Protein AF-A0A959BIH4-F1 (afdb_monomer_lite)

Foldseek 3Di:
DVVQVCVQLVHNPCPQPDDAPDVGPNDQFRQWDWDWDQDPVGTDIDIHHAAPCPVVVVVSVVPGPDQWTADPNDIDGDDDPDDDDDDDDWDQDPDWDKDKDWQAQLDDPVLVVVLVVDDDPVVNQVSSQVSVQVVVVSVCVNNPHDDPDRKGKADKDFPDWDWDDDPPDTGTGTTIMITIRTDDDPPDHD

Secondary structure (DSSP, 8-state):
-HHHHHHHTTS--TTTSPPPPTTS-TT---SEEEEEEEETTEEEEEEEE-TTHHHHHHHHHHT---SEEEETTEEEE----------------SSPEEEEEEEE----HHHHHHHTT--SHHHHHHHHHHHHHHHHHHHHHHTT----S----EEEEEEEEEEEEETTEEEEEEEEEEEESS-PPTT---

Radius of gyration: 18.41 Å; chains: 1; bounding box: 40×42×47 Å

Sequence (190 aa):
FQSAVADYLGGAPEGLFAPPEAGAPLFAYPLVQFKMRRTREGYQPLMLCLGAKVGEALEAFRNIRHTQVVVSGKAYSLNITEAKAYEFNYEPGEQPYAYNLFKYQALNPRNYRAYRRLKEEEEKKAFLENILVNHLLTFARAVGWELDFQLEVHNLHIMKEKLVRCGAVHYNCFDLSFRCPLLLPEYIGL

Structure (mmCIF, N/CA/C/O backbone):
data_AF-A0A959BIH4-F1
#
_entry.id   AF-A0A959BIH4-F1
#
loop_
_atom_site.group_PDB
_atom_site.id
_atom_site.type_symbol
_atom_site.label_atom_id
_atom_site.label_alt_id
_atom_site.label_comp_id
_atom_site.label_asym_id
_atom_site.label_entity_id
_atom_site.label_seq_id
_atom_site.pdbx_PDB_ins_code
_atom_site.Cartn_x
_atom_site.Cartn_y
_atom_site.Cartn_z
_atom_site.occupancy
_atom_site.B_iso_or_equiv
_atom_site.auth_seq_id
_atom_site.auth_comp_id
_atom_site.auth_asym_id
_atom_site.auth_atom_id
_atom_site.pdbx_PDB_model_num
ATOM 1 N N . PHE A 1 1 ? 10.833 11.416 -11.391 1.00 63.44 1 PHE A N 1
ATOM 2 C CA . PHE A 1 1 ? 11.372 10.042 -11.421 1.00 63.44 1 PHE A CA 1
ATOM 3 C C . PHE A 1 1 ? 10.433 9.109 -12.169 1.00 63.44 1 PHE A C 1
ATOM 5 O O . PHE A 1 1 ? 10.853 8.637 -13.205 1.00 63.44 1 PHE A O 1
ATOM 12 N N . GLN A 1 2 ? 9.173 8.926 -11.746 1.00 66.88 2 GLN A N 1
ATOM 13 C CA . GLN A 1 2 ? 8.179 8.123 -12.487 1.00 66.88 2 GLN A CA 1
ATOM 14 C C . GLN A 1 2 ? 8.132 8.436 -13.991 1.00 66.88 2 GLN A C 1
ATOM 16 O O . GLN A 1 2 ? 8.323 7.531 -14.789 1.00 66.88 2 GLN A O 1
ATOM 21 N N . SER A 1 3 ? 7.974 9.709 -14.374 1.00 63.91 3 SER A N 1
ATOM 22 C CA . SER A 1 3 ? 7.983 10.118 -15.789 1.00 63.91 3 SER A CA 1
ATOM 23 C C . SER A 1 3 ? 9.274 9.709 -16.503 1.00 63.91 3 SER A C 1
ATOM 25 O O . SER A 1 3 ? 9.227 9.143 -17.579 1.00 63.91 3 SER A O 1
ATOM 27 N N . ALA A 1 4 ? 10.420 9.871 -15.841 1.00 67.00 4 ALA A N 1
ATOM 28 C CA . ALA A 1 4 ? 11.713 9.493 -16.401 1.00 67.00 4 ALA A CA 1
ATOM 29 C C . ALA A 1 4 ? 11.875 7.972 -16.574 1.00 67.00 4 ALA A C 1
ATOM 31 O O . ALA A 1 4 ? 12.561 7.547 -17.494 1.00 67.00 4 ALA A O 1
ATOM 32 N N . VAL A 1 5 ? 11.262 7.151 -15.709 1.00 70.06 5 VAL A N 1
ATOM 33 C CA . VAL A 1 5 ? 11.242 5.686 -15.879 1.00 70.06 5 VAL A CA 1
ATOM 34 C C . VAL A 1 5 ? 10.258 5.275 -16.975 1.00 70.06 5 VAL A C 1
ATOM 36 O O . VAL A 1 5 ? 10.550 4.357 -17.730 1.00 70.06 5 VAL A O 1
ATOM 39 N N . ALA A 1 6 ? 9.123 5.961 -17.109 1.00 66.56 6 ALA A N 1
ATOM 40 C CA . ALA A 1 6 ? 8.208 5.728 -18.225 1.00 66.56 6 ALA A CA 1
ATOM 41 C C . ALA A 1 6 ? 8.885 6.030 -19.576 1.00 66.56 6 ALA A C 1
ATOM 43 O O . ALA A 1 6 ? 8.788 5.227 -20.501 1.00 66.56 6 ALA A O 1
ATOM 44 N N . ASP A 1 7 ? 9.642 7.127 -19.654 1.00 65.81 7 ASP A N 1
ATOM 45 C CA . ASP A 1 7 ? 10.433 7.484 -20.836 1.00 65.81 7 ASP A CA 1
ATOM 46 C C . ASP A 1 7 ? 11.556 6.461 -21.093 1.00 65.81 7 ASP A C 1
ATOM 48 O O . ASP A 1 7 ? 11.767 6.029 -22.225 1.00 65.81 7 ASP A O 1
ATOM 52 N N . TYR A 1 8 ? 12.243 6.013 -20.033 1.00 65.62 8 TYR A N 1
ATOM 53 C CA . TYR A 1 8 ? 13.306 4.999 -20.098 1.00 65.62 8 TYR A CA 1
ATOM 54 C C . TYR A 1 8 ? 12.861 3.678 -20.724 1.00 65.62 8 TYR A C 1
ATOM 56 O O . TYR A 1 8 ? 13.624 3.043 -21.451 1.00 65.62 8 TYR A O 1
ATOM 64 N N . LEU A 1 9 ? 11.626 3.268 -20.437 1.00 65.00 9 LEU A N 1
ATOM 65 C CA . LEU A 1 9 ? 11.040 2.023 -20.922 1.00 65.00 9 LEU A CA 1
ATOM 66 C C . LEU A 1 9 ? 10.581 2.102 -22.393 1.00 65.00 9 LEU A C 1
ATOM 68 O O . LEU A 1 9 ? 9.974 1.155 -22.880 1.00 65.00 9 LEU A O 1
ATOM 72 N N . GLY A 1 10 ? 10.917 3.181 -23.117 1.00 52.34 10 GLY A N 1
ATOM 73 C CA . GLY A 1 10 ? 10.643 3.333 -24.552 1.00 52.34 10 GLY A CA 1
ATOM 74 C C . GLY A 1 10 ? 9.294 3.981 -24.868 1.00 52.34 10 GLY A C 1
ATOM 75 O O . GLY A 1 10 ? 8.773 3.799 -25.966 1.00 52.34 10 GLY A O 1
ATOM 76 N N . GLY A 1 11 ? 8.738 4.733 -23.913 1.00 52.28 11 GLY A N 1
ATOM 77 C CA . GLY A 1 11 ? 7.325 5.096 -23.901 1.00 52.28 11 GLY A CA 1
ATOM 78 C C . GLY A 1 11 ? 6.530 3.978 -23.238 1.00 52.28 11 GLY A C 1
ATOM 79 O O . GLY A 1 11 ? 6.787 2.798 -23.464 1.00 52.28 11 GLY A O 1
ATOM 80 N N . ALA A 1 12 ? 5.603 4.340 -22.352 1.00 45.88 12 ALA A N 1
ATOM 81 C CA . ALA A 1 12 ? 4.755 3.364 -21.681 1.00 45.88 12 ALA A CA 1
ATOM 82 C C . ALA A 1 12 ? 4.136 2.422 -22.736 1.00 45.88 12 ALA A C 1
ATOM 84 O O . ALA A 1 12 ? 3.496 2.943 -23.653 1.00 45.88 12 ALA A O 1
ATOM 85 N N . PRO A 1 13 ? 4.244 1.079 -22.626 1.00 47.59 13 PRO A N 1
ATOM 86 C CA . PRO A 1 13 ? 3.237 0.240 -23.267 1.00 47.59 13 PRO A CA 1
ATOM 87 C C . PRO A 1 13 ? 1.891 0.812 -22.814 1.00 47.59 13 PRO A C 1
ATOM 89 O O . PRO A 1 13 ? 1.758 1.101 -21.622 1.00 47.59 13 PRO A O 1
ATOM 92 N N . GLU A 1 14 ? 0.966 1.078 -23.741 1.00 44.47 14 GLU A N 1
ATOM 93 C CA . GLU A 1 14 ? -0.156 2.035 -23.607 1.00 44.47 14 GLU A CA 1
ATOM 94 C C . GLU A 1 14 ? -1.071 1.874 -22.365 1.00 44.47 14 GLU A C 1
ATOM 96 O O . GLU A 1 14 ? -1.947 2.699 -22.143 1.00 44.47 14 GLU A O 1
ATOM 101 N N . GLY A 1 15 ? -0.847 0.894 -21.484 1.00 49.66 15 GLY A N 1
ATOM 102 C CA . GLY A 1 15 ? -1.538 0.723 -20.205 1.00 49.66 15 GLY A CA 1
ATOM 103 C C . GLY A 1 15 ? -0.666 0.614 -18.942 1.00 49.66 15 GLY A C 1
ATOM 104 O O . GLY A 1 15 ? -1.236 0.429 -17.869 1.00 49.66 15 GLY A O 1
ATOM 105 N N . LEU A 1 16 ? 0.674 0.678 -19.000 1.00 53.03 16 LEU A N 1
ATOM 106 C CA . LEU A 1 16 ? 1.523 0.452 -17.808 1.00 53.03 16 LEU A CA 1
ATOM 107 C C . LEU A 1 16 ? 1.538 1.660 -16.855 1.00 53.03 16 LEU A C 1
ATOM 109 O O . LEU A 1 16 ? 1.587 1.503 -15.635 1.00 53.03 16 LEU A O 1
ATOM 113 N N . PHE A 1 17 ? 1.474 2.867 -17.422 1.00 54.72 17 PHE A N 1
ATOM 114 C CA . PHE A 1 17 ? 1.497 4.137 -16.686 1.00 54.72 17 PHE A CA 1
ATOM 115 C C . PHE A 1 17 ? 0.351 5.081 -17.063 1.00 54.72 17 PHE A C 1
ATOM 117 O O . PHE A 1 17 ? 0.322 6.215 -16.577 1.00 54.72 17 PHE A O 1
ATOM 124 N N . ALA A 1 18 ? -0.559 4.647 -17.941 1.00 47.75 18 ALA A N 1
ATOM 125 C CA . ALA A 1 18 ? -1.683 5.468 -18.358 1.00 47.75 18 ALA A CA 1
ATOM 126 C C . ALA A 1 18 ? -2.586 5.767 -17.147 1.00 47.75 18 ALA A C 1
ATOM 128 O O . ALA A 1 18 ? -2.857 4.865 -16.345 1.00 47.75 18 ALA A O 1
ATOM 129 N N . PRO A 1 19 ? -3.050 7.019 -16.973 1.00 47.09 19 PRO A N 1
ATOM 130 C CA . PRO A 1 19 ? -4.163 7.272 -16.071 1.00 47.09 19 PRO A CA 1
ATOM 131 C C . PRO A 1 19 ? -5.364 6.413 -16.506 1.00 47.09 19 PRO A C 1
ATOM 133 O O . PRO A 1 19 ? -5.461 6.078 -17.689 1.00 47.09 19 PRO A O 1
ATOM 136 N N . PRO A 1 20 ? -6.274 6.050 -15.582 1.00 46.78 20 PRO A N 1
ATOM 137 C CA . PRO A 1 20 ? -7.482 5.315 -15.942 1.00 46.78 20 PRO A CA 1
ATOM 138 C C . PRO A 1 20 ? -8.180 5.996 -17.129 1.00 46.78 20 PRO A C 1
ATOM 140 O O . PRO A 1 20 ? -8.273 7.228 -17.149 1.00 46.78 20 PRO A O 1
ATOM 143 N N . GLU A 1 21 ? -8.646 5.217 -18.111 1.00 46.69 21 GLU A N 1
ATOM 144 C CA . GLU A 1 21 ? -9.401 5.747 -19.253 1.00 46.69 21 GLU A CA 1
ATOM 145 C C . GLU A 1 21 ? -10.579 6.616 -18.785 1.00 46.69 21 GLU A C 1
ATOM 147 O O . GLU A 1 21 ? -11.092 6.460 -17.673 1.00 46.69 21 GLU A O 1
ATOM 152 N N . ALA A 1 22 ? -11.039 7.542 -19.629 1.00 34.94 22 ALA A N 1
ATOM 153 C CA . ALA A 1 22 ? -12.190 8.377 -19.305 1.00 34.94 22 ALA A CA 1
ATOM 154 C C . ALA A 1 22 ? -13.440 7.497 -19.090 1.00 34.94 22 ALA A C 1
ATOM 156 O O . ALA A 1 22 ? -14.024 6.992 -20.042 1.00 34.94 22 ALA A O 1
ATOM 157 N N . GLY A 1 23 ? -13.834 7.311 -17.825 1.00 42.03 23 GLY A N 1
ATOM 158 C CA . GLY A 1 23 ? -14.934 6.428 -17.413 1.00 42.03 23 GLY A CA 1
ATOM 159 C C . GLY A 1 23 ? -14.498 5.193 -16.617 1.00 42.03 23 GLY A C 1
ATOM 160 O O . GLY A 1 23 ? -15.343 4.542 -16.004 1.00 42.03 23 GLY A O 1
ATOM 161 N N . ALA A 1 24 ? -13.197 4.899 -16.547 1.00 47.69 24 ALA A N 1
ATOM 162 C CA . ALA A 1 24 ? -12.669 3.910 -15.618 1.00 47.69 24 ALA A CA 1
ATOM 163 C C . ALA A 1 24 ? -12.907 4.376 -14.168 1.00 47.69 24 ALA A C 1
ATOM 165 O O . ALA A 1 24 ? -12.845 5.580 -13.883 1.00 47.69 24 ALA A O 1
ATOM 166 N N . PRO A 1 25 ? -13.193 3.454 -13.228 1.00 46.59 25 PRO A N 1
ATOM 167 C CA . PRO A 1 25 ? -13.443 3.839 -11.852 1.00 46.59 25 PRO A CA 1
ATOM 168 C C . PRO A 1 25 ? -12.244 4.627 -11.317 1.00 46.59 25 PRO A C 1
ATOM 170 O O . PRO A 1 25 ? -11.119 4.130 -11.305 1.00 46.59 25 PRO A O 1
ATOM 173 N N . LEU A 1 26 ? -12.504 5.844 -10.828 1.00 48.62 26 LEU A N 1
ATOM 174 C CA . LEU A 1 26 ? -11.537 6.798 -10.251 1.00 48.62 26 LEU A CA 1
ATOM 175 C C . LEU A 1 26 ? -10.707 6.250 -9.064 1.00 48.62 26 LEU A C 1
ATOM 177 O O . LEU A 1 26 ? -9.919 6.982 -8.473 1.00 48.62 26 LEU A O 1
ATOM 181 N N . PHE A 1 27 ? -10.881 4.976 -8.709 1.00 55.34 27 PHE A N 1
ATOM 182 C CA . PHE A 1 27 ? -10.363 4.321 -7.512 1.00 55.34 27 PHE A CA 1
ATOM 183 C C . PHE A 1 27 ? -9.675 2.979 -7.813 1.00 55.34 27 PHE A C 1
ATOM 185 O O . PHE A 1 27 ? -9.639 2.102 -6.953 1.00 55.34 27 PHE A O 1
ATOM 192 N N . ALA A 1 28 ? -9.151 2.785 -9.026 1.00 69.69 28 ALA A N 1
ATOM 193 C CA . ALA A 1 28 ? -8.335 1.610 -9.317 1.00 69.69 28 ALA A CA 1
ATOM 194 C C . ALA A 1 28 ? -7.018 1.661 -8.521 1.00 69.69 28 ALA A C 1
ATOM 196 O O . ALA A 1 28 ? -6.316 2.676 -8.509 1.00 69.69 28 ALA A O 1
ATOM 197 N N . TYR A 1 29 ? -6.682 0.560 -7.852 1.00 85.19 29 TYR A N 1
ATOM 198 C CA . TYR A 1 29 ? -5.413 0.425 -7.146 1.00 85.19 29 TYR A CA 1
ATOM 199 C C . TYR A 1 29 ? -4.243 0.405 -8.148 1.00 85.19 29 TYR A C 1
ATOM 201 O O . TYR A 1 29 ? -4.307 -0.331 -9.137 1.00 85.19 29 TYR A O 1
ATOM 209 N N . PRO A 1 30 ? -3.159 1.168 -7.918 1.00 85.62 30 PRO A N 1
ATOM 210 C CA . PRO A 1 30 ? -2.043 1.224 -8.851 1.00 85.62 30 PRO A CA 1
ATOM 211 C C . PRO A 1 30 ? -1.236 -0.079 -8.813 1.00 85.62 30 PRO A C 1
ATOM 213 O O . PRO A 1 30 ? -0.492 -0.341 -7.865 1.00 85.62 30 PRO A O 1
ATOM 216 N N . LEU A 1 31 ? -1.345 -0.875 -9.879 1.00 89.44 31 LEU A N 1
ATOM 217 C CA . LEU A 1 31 ? -0.576 -2.113 -10.061 1.00 89.44 31 LEU A CA 1
ATOM 218 C C . LEU A 1 31 ? 0.899 -1.871 -10.400 1.00 89.44 31 LEU A C 1
ATOM 220 O O . LEU A 1 31 ? 1.704 -2.794 -10.323 1.00 89.44 31 LEU A O 1
ATOM 224 N N . VAL A 1 32 ? 1.261 -0.633 -10.737 1.00 87.38 32 VAL A N 1
ATOM 225 C CA . VAL A 1 32 ? 2.648 -0.207 -10.913 1.00 87.38 32 VAL A CA 1
ATOM 226 C C . VAL A 1 32 ? 2.946 0.929 -9.950 1.00 87.38 32 VAL A C 1
ATOM 228 O O . VAL A 1 32 ? 2.252 1.947 -9.937 1.00 87.38 32 VAL A O 1
ATOM 231 N N . GLN A 1 33 ? 3.970 0.758 -9.118 1.00 86.69 33 GLN A N 1
ATOM 232 C CA . GLN A 1 33 ? 4.288 1.695 -8.046 1.00 86.69 33 GLN A CA 1
ATOM 233 C C . GLN A 1 33 ? 5.771 2.018 -7.998 1.00 86.69 33 GLN A C 1
ATOM 235 O O . GLN A 1 33 ? 6.623 1.149 -8.161 1.00 86.69 33 GLN A O 1
ATOM 240 N N . PHE A 1 34 ? 6.072 3.273 -7.674 1.00 86.44 34 PHE A N 1
ATOM 241 C CA . PHE A 1 34 ? 7.434 3.753 -7.489 1.00 86.44 34 PHE A CA 1
ATOM 242 C C . PHE A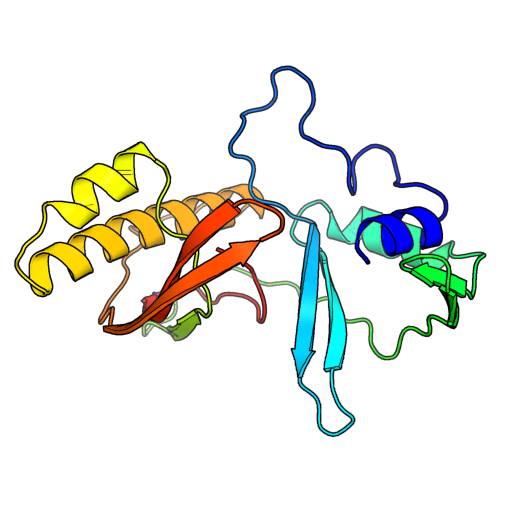 1 34 ? 7.682 4.092 -6.028 1.00 86.44 34 PHE A C 1
ATOM 244 O O . PHE A 1 34 ? 6.918 4.833 -5.406 1.00 86.44 34 PHE A O 1
ATOM 251 N N . LYS A 1 35 ? 8.774 3.564 -5.480 1.00 86.62 35 LYS A N 1
ATOM 252 C CA . LYS A 1 35 ? 9.191 3.771 -4.093 1.00 86.62 35 LYS A CA 1
ATOM 253 C C . LYS A 1 35 ? 10.669 4.143 -4.045 1.00 86.62 35 LYS A C 1
ATOM 255 O O . LYS A 1 35 ? 11.424 3.906 -4.983 1.00 86.62 35 LYS A O 1
ATOM 260 N N . MET A 1 36 ? 11.083 4.710 -2.917 1.00 86.12 36 MET A N 1
ATOM 261 C CA . MET A 1 36 ? 12.495 4.873 -2.579 1.00 86.12 36 MET A CA 1
ATOM 262 C C . MET A 1 36 ? 12.814 3.926 -1.427 1.00 86.12 36 MET A C 1
ATOM 264 O O . MET A 1 36 ? 12.308 4.108 -0.319 1.00 86.12 36 MET A O 1
ATOM 268 N N . ARG A 1 37 ? 13.646 2.920 -1.691 1.00 86.62 37 ARG A N 1
ATOM 269 C CA . ARG A 1 37 ? 14.120 1.955 -0.698 1.00 86.62 37 ARG A CA 1
ATOM 270 C C . ARG A 1 37 ? 15.407 2.478 -0.072 1.00 86.62 37 ARG A C 1
ATOM 272 O O . ARG A 1 37 ? 16.330 2.879 -0.779 1.00 86.62 37 ARG A O 1
ATOM 279 N N . ARG A 1 38 ? 15.487 2.470 1.258 1.00 86.62 38 ARG A N 1
ATOM 280 C CA . ARG A 1 38 ? 16.743 2.746 1.963 1.00 86.62 38 ARG A CA 1
ATOM 281 C C . ARG A 1 38 ? 17.602 1.483 1.961 1.00 86.62 38 ARG A C 1
ATOM 283 O O . ARG A 1 38 ? 17.119 0.405 2.278 1.00 86.62 38 ARG A O 1
ATOM 290 N N . THR A 1 39 ? 18.872 1.638 1.631 1.00 85.94 39 THR A N 1
ATOM 291 C CA . THR A 1 39 ? 19.893 0.587 1.583 1.00 85.94 39 THR A CA 1
ATOM 292 C C . THR A 1 39 ? 21.136 1.044 2.346 1.00 85.94 39 THR A C 1
ATOM 294 O O . THR A 1 39 ? 21.199 2.190 2.804 1.00 85.94 39 THR A O 1
ATOM 297 N N . ARG A 1 40 ? 22.136 0.165 2.491 1.00 87.81 40 ARG A N 1
ATOM 298 C CA . ARG A 1 40 ? 23.424 0.523 3.115 1.00 87.81 40 ARG A CA 1
ATOM 299 C C . ARG A 1 40 ? 24.166 1.620 2.342 1.00 87.81 40 ARG A C 1
ATOM 301 O O . ARG A 1 40 ? 24.859 2.421 2.951 1.00 87.81 40 ARG A O 1
ATOM 308 N N . GLU A 1 41 ? 23.961 1.684 1.030 1.00 85.88 41 GLU A N 1
ATOM 309 C CA . GLU A 1 41 ? 24.627 2.611 0.104 1.00 85.88 41 GLU A CA 1
ATOM 310 C C . GLU A 1 41 ? 23.853 3.929 -0.089 1.00 85.88 41 GLU A C 1
ATOM 312 O O . GLU A 1 41 ? 24.274 4.800 -0.843 1.00 85.88 41 GLU A O 1
ATOM 317 N N . GLY A 1 42 ? 22.711 4.094 0.588 1.00 87.88 42 GLY A N 1
ATOM 318 C CA . GLY A 1 42 ? 21.841 5.261 0.454 1.00 87.88 42 GLY A CA 1
ATOM 319 C C . GLY A 1 42 ? 20.441 4.884 -0.017 1.00 87.88 42 GLY A C 1
ATOM 320 O O . GLY A 1 42 ? 19.896 3.856 0.382 1.00 87.88 42 GLY A O 1
ATOM 321 N N . TYR A 1 43 ? 19.819 5.729 -0.836 1.00 85.69 43 TYR A N 1
ATOM 322 C CA . TYR A 1 43 ? 18.467 5.494 -1.342 1.00 85.69 43 TYR A CA 1
ATOM 323 C C . TYR A 1 43 ? 18.506 4.966 -2.772 1.00 85.69 43 TYR A C 1
ATOM 325 O O . TYR A 1 43 ? 19.087 5.598 -3.649 1.00 85.69 43 TYR A O 1
ATOM 333 N N . GLN A 1 44 ? 17.832 3.844 -3.004 1.00 87.38 44 GLN A N 1
ATOM 334 C CA . GLN A 1 44 ? 17.671 3.243 -4.322 1.00 87.38 44 GLN A CA 1
ATOM 335 C C . GLN A 1 44 ? 16.208 3.353 -4.766 1.00 87.38 44 GLN A C 1
ATOM 337 O O . GLN A 1 44 ? 15.305 3.072 -3.968 1.00 87.38 44 GLN A O 1
ATOM 342 N N . PRO A 1 45 ? 15.940 3.767 -6.012 1.00 86.69 45 PRO A N 1
ATOM 343 C CA . PRO A 1 45 ? 14.601 3.683 -6.565 1.00 86.69 45 PRO A CA 1
ATOM 344 C C . PRO A 1 45 ? 14.159 2.226 -6.720 1.00 86.69 45 PRO A C 1
ATOM 346 O O . PRO A 1 45 ? 14.956 1.361 -7.069 1.00 86.69 45 PRO A O 1
ATOM 349 N N . LEU A 1 46 ? 12.878 1.973 -6.476 1.00 88.31 46 LEU A N 1
ATOM 350 C CA . LEU A 1 46 ? 12.244 0.667 -6.607 1.00 88.31 46 LEU A CA 1
ATOM 351 C C . LEU A 1 46 ? 10.967 0.819 -7.432 1.00 88.31 46 LEU A C 1
ATOM 353 O O . LEU A 1 46 ? 10.160 1.713 -7.164 1.00 88.31 46 LEU A O 1
ATOM 357 N N . MET A 1 47 ? 10.789 -0.063 -8.410 1.00 87.81 47 MET A N 1
ATOM 358 C CA . MET A 1 47 ? 9.554 -0.211 -9.173 1.00 87.81 47 MET A CA 1
ATOM 359 C C . MET A 1 47 ? 8.911 -1.542 -8.787 1.00 87.81 47 MET A C 1
ATOM 361 O O . MET A 1 47 ? 9.535 -2.589 -8.931 1.00 87.81 47 MET A O 1
ATOM 365 N N . LEU A 1 48 ? 7.683 -1.491 -8.278 1.00 89.94 48 LEU A N 1
ATOM 366 C CA . LEU A 1 48 ? 6.857 -2.669 -8.032 1.00 89.94 48 LEU A CA 1
ATOM 367 C C . LEU A 1 48 ? 5.844 -2.811 -9.158 1.00 89.94 48 LEU A C 1
ATOM 369 O O . LEU A 1 48 ? 5.180 -1.834 -9.502 1.00 89.94 48 LEU A O 1
ATOM 373 N N . CYS A 1 49 ? 5.710 -4.027 -9.678 1.00 90.69 49 CYS A N 1
ATOM 374 C CA . CYS A 1 49 ? 4.669 -4.411 -10.625 1.00 90.69 49 CYS A CA 1
ATOM 375 C C . CYS A 1 49 ? 3.876 -5.565 -10.017 1.00 90.69 49 CYS A C 1
ATOM 377 O O . CYS A 1 49 ? 4.469 -6.496 -9.477 1.00 90.69 49 CYS A O 1
ATOM 379 N N . LEU A 1 50 ? 2.552 -5.477 -10.072 1.00 90.50 50 LEU A N 1
ATOM 380 C CA . LEU A 1 50 ? 1.635 -6.372 -9.374 1.00 90.50 50 LEU A CA 1
ATOM 381 C C . LEU A 1 50 ? 0.590 -6.931 -10.343 1.00 90.50 50 LEU A C 1
ATOM 383 O O . LEU A 1 50 ? 0.211 -6.268 -11.313 1.00 90.50 50 LEU A O 1
ATOM 387 N N . GLY A 1 51 ? 0.111 -8.142 -10.055 1.00 89.12 51 GLY A N 1
ATOM 388 C CA . GLY A 1 51 ? -0.971 -8.796 -10.794 1.00 89.12 51 GLY A CA 1
ATOM 389 C C . GLY A 1 51 ? -0.749 -8.800 -12.309 1.00 89.12 51 GLY A C 1
ATOM 390 O O . GLY A 1 51 ? 0.343 -9.093 -12.799 1.00 89.12 51 GLY A O 1
ATOM 391 N N . ALA A 1 52 ? -1.783 -8.400 -13.053 1.00 86.50 52 ALA A N 1
ATOM 392 C CA . ALA A 1 52 ? -1.792 -8.402 -14.517 1.00 86.50 52 ALA A CA 1
ATOM 393 C C . ALA A 1 52 ? -0.661 -7.577 -15.171 1.00 86.50 52 ALA A C 1
ATOM 395 O O . ALA A 1 52 ? -0.321 -7.819 -16.326 1.00 86.50 52 ALA A O 1
ATOM 396 N N . LYS A 1 53 ? -0.038 -6.630 -14.451 1.00 86.44 53 LYS A N 1
ATOM 397 C CA . LYS A 1 53 ? 1.035 -5.777 -14.993 1.00 86.44 53 LYS A CA 1
ATOM 398 C C . LYS A 1 53 ? 2.431 -6.393 -14.938 1.00 86.44 53 LYS A C 1
ATOM 400 O O . LYS A 1 53 ? 3.351 -5.832 -15.528 1.00 86.44 53 LYS A O 1
ATOM 405 N N . VAL A 1 54 ? 2.614 -7.539 -14.278 1.00 87.81 54 VAL A N 1
ATOM 406 C CA . VAL A 1 54 ? 3.934 -8.187 -14.167 1.00 87.81 54 VAL A CA 1
ATOM 407 C C . VAL A 1 54 ? 4.464 -8.619 -15.538 1.00 87.81 54 VAL A C 1
ATOM 409 O O . VAL A 1 54 ? 5.611 -8.320 -15.860 1.00 87.81 54 VAL A O 1
ATOM 412 N N . GLY A 1 55 ? 3.635 -9.261 -16.369 1.00 84.75 55 GLY A N 1
ATOM 413 C CA . GLY A 1 55 ? 4.042 -9.721 -17.704 1.00 84.75 55 GLY A CA 1
ATOM 414 C C . GLY A 1 55 ? 4.440 -8.571 -18.635 1.00 84.75 55 GLY A C 1
ATOM 415 O O . GLY A 1 55 ? 5.521 -8.596 -19.220 1.00 84.75 55 GLY A O 1
ATOM 416 N N . GLU A 1 56 ? 3.608 -7.524 -18.700 1.00 83.75 56 GLU A N 1
ATOM 417 C CA . GLU A 1 56 ? 3.894 -6.302 -19.470 1.00 83.75 56 GLU A CA 1
ATOM 418 C C . GLU A 1 56 ? 5.211 -5.645 -19.028 1.00 83.75 56 GLU A C 1
ATOM 420 O O . GLU A 1 56 ? 6.016 -5.231 -19.863 1.00 83.75 56 GLU A O 1
ATOM 425 N N . ALA A 1 57 ? 5.457 -5.573 -17.715 1.00 82.69 57 ALA A N 1
ATOM 426 C CA . ALA A 1 57 ? 6.686 -5.002 -17.182 1.00 82.69 57 ALA A CA 1
ATOM 427 C C . ALA A 1 57 ? 7.918 -5.824 -17.581 1.00 82.69 57 ALA A C 1
ATOM 429 O O . ALA A 1 57 ? 8.907 -5.249 -18.031 1.00 82.69 57 ALA A O 1
ATOM 430 N N . LEU A 1 58 ? 7.868 -7.155 -17.456 1.00 82.38 58 LEU A N 1
ATOM 431 C CA . LEU A 1 58 ? 8.983 -8.030 -17.835 1.00 82.38 58 LEU A CA 1
ATOM 432 C C . LEU A 1 58 ? 9.358 -7.862 -19.312 1.00 82.38 58 LEU A C 1
ATOM 434 O O . LEU A 1 58 ? 10.539 -7.709 -19.625 1.00 82.38 58 LEU A O 1
ATOM 438 N N . GLU A 1 59 ? 8.374 -7.818 -20.210 1.00 81.12 59 GLU A N 1
ATOM 439 C CA . GLU A 1 59 ? 8.623 -7.583 -21.636 1.00 81.12 59 GLU A CA 1
ATOM 440 C C . GLU A 1 59 ? 9.186 -6.181 -21.909 1.00 81.12 59 GLU A C 1
ATOM 442 O O . GLU A 1 59 ? 10.116 -6.039 -22.707 1.00 81.12 59 GLU A O 1
ATOM 447 N N . ALA A 1 60 ? 8.712 -5.148 -21.204 1.00 78.88 60 ALA A N 1
ATOM 448 C CA . ALA A 1 60 ? 9.287 -3.807 -21.303 1.00 78.88 60 ALA A CA 1
ATOM 449 C C . ALA A 1 60 ? 10.767 -3.795 -20.878 1.00 78.88 60 ALA A C 1
ATOM 451 O O . ALA A 1 60 ? 11.612 -3.251 -21.588 1.00 78.88 60 ALA A O 1
ATOM 452 N N . PHE A 1 61 ? 11.107 -4.463 -19.769 1.00 78.06 61 PHE A N 1
ATOM 453 C CA . PHE A 1 61 ? 12.484 -4.553 -19.277 1.00 78.06 61 PHE A CA 1
ATOM 454 C C . PHE A 1 61 ? 13.418 -5.323 -20.227 1.00 78.06 61 PHE A C 1
ATOM 456 O O . PHE A 1 61 ? 14.588 -4.964 -20.350 1.00 78.06 61 PHE A O 1
ATOM 463 N N . ARG A 1 62 ? 12.923 -6.340 -20.945 1.00 76.56 62 ARG A N 1
ATOM 464 C CA . ARG A 1 62 ? 13.714 -7.075 -21.956 1.00 76.56 62 ARG A CA 1
ATOM 465 C C . ARG A 1 62 ? 14.070 -6.225 -23.175 1.00 76.56 62 ARG A C 1
ATOM 467 O O . ARG A 1 62 ? 15.081 -6.488 -23.821 1.00 76.56 62 ARG A O 1
ATOM 474 N N . ASN A 1 63 ? 13.251 -5.223 -23.484 1.00 73.38 63 ASN A N 1
ATOM 475 C CA . ASN A 1 63 ? 13.367 -4.408 -24.691 1.00 73.38 63 ASN A CA 1
ATOM 476 C C . ASN A 1 63 ? 13.993 -3.026 -24.448 1.00 73.38 63 ASN A C 1
ATOM 478 O O . ASN A 1 63 ? 14.012 -2.201 -25.365 1.00 73.38 63 ASN A O 1
ATOM 482 N N . ILE A 1 64 ? 14.528 -2.763 -23.249 1.00 72.50 64 ILE A N 1
ATOM 483 C CA . ILE A 1 64 ? 15.182 -1.491 -22.925 1.00 72.50 64 ILE A CA 1
ATOM 484 C C . ILE A 1 64 ? 16.331 -1.225 -23.899 1.00 72.50 64 ILE A C 1
ATOM 486 O O . ILE A 1 64 ? 17.290 -1.991 -23.995 1.00 72.50 64 ILE A O 1
ATOM 490 N N . ARG A 1 65 ? 16.256 -0.083 -24.587 1.00 65.50 65 ARG A N 1
ATOM 491 C CA . ARG A 1 65 ? 17.308 0.397 -25.500 1.00 65.50 65 ARG A CA 1
ATOM 492 C C . ARG A 1 65 ? 18.072 1.605 -24.971 1.00 65.50 65 ARG A C 1
ATOM 494 O O . ARG A 1 65 ? 19.037 2.042 -25.593 1.00 65.50 65 ARG A O 1
ATOM 501 N N . HIS A 1 66 ? 17.652 2.142 -23.829 1.00 68.50 66 HIS A N 1
ATOM 502 C CA . HIS A 1 66 ? 18.244 3.317 -23.208 1.00 68.50 66 HIS A CA 1
ATOM 503 C C . HIS A 1 66 ? 19.033 2.916 -21.962 1.00 68.50 66 HIS A C 1
ATOM 505 O O . HIS A 1 66 ? 18.628 2.046 -21.205 1.00 68.50 66 HIS A O 1
ATOM 511 N N . THR A 1 67 ? 20.168 3.567 -21.725 1.00 70.12 67 THR A N 1
ATOM 512 C CA . THR A 1 67 ? 20.965 3.396 -20.495 1.00 70.12 67 THR A CA 1
ATOM 513 C C . THR A 1 67 ? 20.847 4.599 -19.567 1.00 70.12 67 THR A C 1
ATOM 515 O O . THR A 1 67 ? 21.370 4.578 -18.456 1.00 70.12 67 THR A O 1
ATOM 518 N N . GLN A 1 68 ? 20.156 5.655 -20.006 1.00 78.75 68 GLN A N 1
ATOM 519 C CA . GLN A 1 68 ? 20.061 6.915 -19.286 1.00 78.75 68 GLN A CA 1
ATOM 520 C C . GLN A 1 68 ? 18.618 7.364 -19.101 1.00 78.75 68 GLN A C 1
ATOM 522 O O . GLN A 1 68 ? 17.774 7.174 -19.973 1.00 78.75 68 GLN A O 1
ATOM 527 N N . VAL A 1 69 ? 18.375 8.018 -17.970 1.00 77.94 69 VAL A N 1
ATOM 528 C CA . VAL A 1 69 ? 17.117 8.683 -17.635 1.00 77.94 69 VAL A CA 1
ATOM 529 C C . VAL A 1 69 ? 17.370 10.143 -17.317 1.00 77.94 69 VAL A C 1
ATOM 531 O O . VAL A 1 69 ? 18.347 10.476 -16.645 1.00 77.94 69 VAL A O 1
ATOM 534 N N . VAL A 1 70 ? 16.481 11.028 -17.766 1.00 79.88 70 VAL A N 1
ATOM 535 C CA . VAL A 1 70 ? 16.565 12.454 -17.442 1.00 79.88 70 VAL A CA 1
ATOM 536 C C . VAL A 1 70 ? 15.622 12.759 -16.288 1.00 79.88 70 VAL A C 1
ATOM 538 O O . VAL A 1 70 ? 14.404 12.675 -16.415 1.00 79.88 70 VAL A O 1
ATOM 541 N N . VAL A 1 71 ? 16.175 13.144 -15.141 1.00 78.25 71 VAL A N 1
ATOM 542 C CA . VAL A 1 71 ? 15.394 13.559 -13.972 1.00 78.25 71 VAL A CA 1
ATOM 543 C C . VAL A 1 71 ? 15.700 15.020 -13.686 1.00 78.25 71 VAL A C 1
ATOM 545 O O . VAL A 1 71 ? 16.839 15.376 -13.394 1.00 78.25 71 VAL A O 1
ATOM 548 N N . SER A 1 72 ? 14.679 15.878 -13.783 1.00 79.62 72 SER A N 1
ATOM 549 C CA . SER A 1 72 ? 14.803 17.325 -13.538 1.00 79.62 72 SER A CA 1
ATOM 550 C C . SER A 1 72 ? 15.932 17.977 -14.355 1.00 79.62 72 SER A C 1
ATOM 552 O O . SER A 1 72 ? 16.706 18.775 -13.832 1.00 79.62 72 SER A O 1
ATOM 554 N N . GLY A 1 73 ? 16.049 17.597 -15.632 1.00 80.88 73 GLY A N 1
ATOM 555 C CA . GLY A 1 73 ? 17.048 18.128 -16.566 1.00 80.88 73 GLY A CA 1
ATOM 556 C C . GLY A 1 73 ? 18.455 17.536 -16.433 1.00 80.88 73 GLY A C 1
ATOM 557 O O . GLY A 1 73 ? 19.340 17.919 -17.188 1.00 80.88 73 GLY A O 1
ATOM 558 N N . LYS A 1 74 ? 18.684 16.599 -15.505 1.00 83.00 74 LYS A N 1
ATOM 559 C CA . LYS A 1 74 ? 19.972 15.912 -15.343 1.00 83.00 74 LYS A CA 1
ATOM 560 C C . LYS A 1 74 ? 19.884 14.481 -15.856 1.00 83.00 74 LYS A C 1
ATOM 562 O O . LYS A 1 74 ? 18.941 13.771 -15.513 1.00 83.00 74 LYS A O 1
ATOM 567 N N . ALA A 1 75 ? 20.867 14.067 -16.652 1.00 84.25 75 ALA A N 1
ATOM 568 C CA . ALA A 1 75 ? 20.991 12.693 -17.122 1.00 84.25 75 ALA A CA 1
ATOM 569 C C . ALA A 1 75 ? 21.632 11.810 -16.040 1.00 84.25 75 ALA A C 1
ATOM 571 O O . ALA A 1 75 ? 22.658 12.164 -15.460 1.00 84.25 75 ALA A O 1
ATOM 572 N N . TYR A 1 76 ? 21.026 10.656 -15.788 1.00 82.69 76 TYR A N 1
ATOM 573 C CA . TYR A 1 76 ? 21.506 9.635 -14.864 1.00 82.69 76 TYR A CA 1
ATOM 574 C C . TYR A 1 76 ? 21.608 8.309 -15.602 1.00 82.69 76 TYR A C 1
ATOM 576 O O . TYR A 1 76 ? 20.689 7.954 -16.333 1.00 82.69 76 TYR A O 1
ATOM 584 N N . SER A 1 77 ? 22.691 7.561 -15.387 1.00 81.94 77 SER A N 1
ATOM 585 C CA . SER A 1 77 ? 22.756 6.170 -15.840 1.00 81.94 77 SER A CA 1
ATOM 586 C C . SER A 1 77 ? 21.850 5.312 -14.957 1.00 81.94 77 SER A C 1
ATOM 588 O O . SER A 1 77 ? 21.951 5.379 -13.729 1.00 81.94 77 SER A O 1
ATOM 590 N N . LEU A 1 78 ? 20.951 4.545 -15.569 1.00 78.38 78 LEU A N 1
ATOM 591 C CA . LEU A 1 78 ? 20.067 3.626 -14.864 1.00 78.38 78 LEU A CA 1
ATOM 592 C C . LEU A 1 78 ? 20.531 2.197 -15.137 1.00 78.38 78 LEU A C 1
ATOM 594 O O . LEU A 1 78 ? 20.446 1.715 -16.263 1.00 78.38 78 LEU A O 1
ATOM 598 N N . ASN A 1 79 ? 21.000 1.530 -14.086 1.00 79.00 79 ASN A N 1
ATOM 599 C CA . ASN A 1 79 ? 21.352 0.117 -14.115 1.00 79.00 79 ASN A CA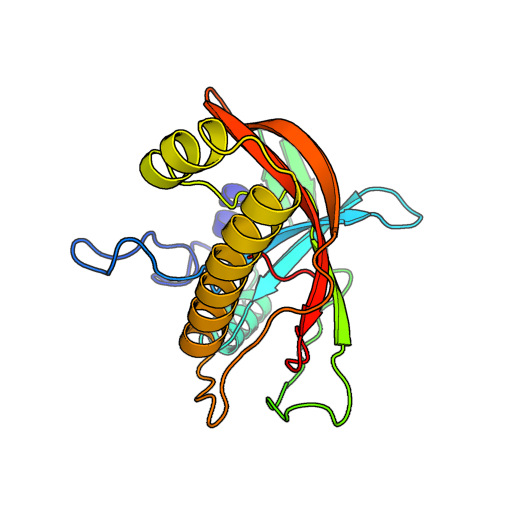 1
ATOM 600 C C . ASN A 1 79 ? 20.410 -0.641 -13.184 1.00 79.00 79 ASN A C 1
ATOM 602 O O . ASN A 1 79 ? 20.208 -0.239 -12.036 1.00 79.00 79 ASN A O 1
ATOM 606 N N . ILE A 1 80 ? 19.847 -1.742 -13.675 1.00 79.75 80 ILE A N 1
ATOM 607 C CA . ILE A 1 80 ? 19.006 -2.627 -12.871 1.00 79.75 80 ILE A CA 1
ATOM 608 C C . ILE A 1 80 ? 19.935 -3.451 -11.985 1.00 79.75 80 ILE A C 1
ATOM 610 O O . ILE A 1 80 ? 20.666 -4.311 -12.466 1.00 79.75 80 ILE A O 1
ATOM 614 N N . THR A 1 81 ? 19.931 -3.160 -10.688 1.00 81.50 81 THR A N 1
ATOM 615 C CA . THR A 1 81 ? 20.740 -3.894 -9.707 1.00 81.50 81 THR A CA 1
ATOM 616 C C . THR A 1 81 ? 20.105 -5.226 -9.320 1.00 81.50 81 THR A C 1
ATOM 618 O O . THR A 1 81 ? 20.811 -6.173 -8.988 1.00 81.50 81 THR A O 1
ATOM 621 N N . GLU A 1 82 ? 18.776 -5.302 -9.352 1.00 82.25 82 GLU A N 1
ATOM 622 C CA . GLU A 1 82 ? 17.999 -6.455 -8.914 1.00 82.25 82 GLU A CA 1
ATOM 623 C C . GLU A 1 82 ? 16.642 -6.464 -9.630 1.00 82.25 82 GLU A C 1
ATOM 625 O O . GLU A 1 82 ? 15.951 -5.446 -9.673 1.00 82.25 82 GLU A O 1
ATOM 630 N N . ALA A 1 83 ? 16.250 -7.621 -10.167 1.00 83.25 83 ALA A N 1
ATOM 631 C CA . ALA A 1 83 ? 14.915 -7.876 -10.696 1.00 83.25 83 ALA A CA 1
ATOM 632 C C . ALA A 1 83 ? 14.449 -9.237 -10.179 1.00 83.25 83 ALA A C 1
ATOM 634 O O . ALA A 1 83 ? 15.111 -10.252 -10.398 1.00 83.25 83 ALA A O 1
ATOM 635 N N . LYS A 1 84 ? 13.333 -9.250 -9.449 1.00 84.12 84 LYS A N 1
ATOM 636 C CA . LYS A 1 84 ? 12.763 -10.459 -8.856 1.00 84.12 84 LYS A CA 1
ATOM 637 C C . LYS A 1 84 ? 11.267 -10.492 -9.116 1.00 84.12 84 LYS A C 1
ATOM 639 O O . LYS A 1 84 ? 10.596 -9.473 -8.975 1.00 84.12 84 LYS A O 1
ATOM 644 N N . ALA A 1 85 ? 10.775 -11.667 -9.479 1.00 83.88 85 ALA A N 1
ATOM 645 C CA . ALA A 1 85 ? 9.358 -11.961 -9.587 1.00 83.88 85 ALA A CA 1
ATOM 646 C C . ALA A 1 85 ? 9.019 -13.029 -8.550 1.00 83.88 85 ALA A C 1
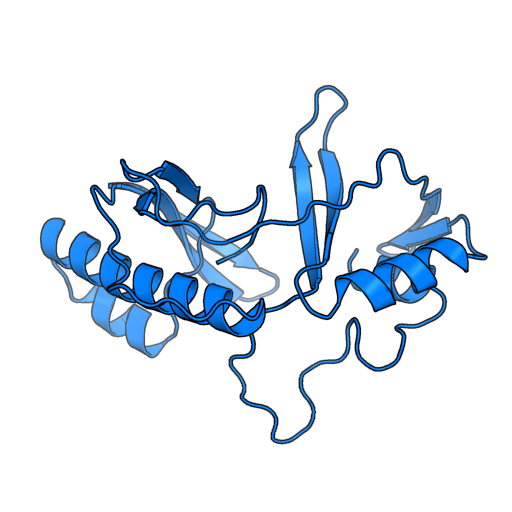ATOM 648 O O . ALA A 1 85 ? 9.774 -13.984 -8.366 1.00 83.88 85 ALA A O 1
ATOM 649 N N . TYR A 1 86 ? 7.901 -12.832 -7.866 1.00 83.56 86 TYR A N 1
ATOM 650 C CA . TYR A 1 86 ? 7.397 -13.735 -6.848 1.00 83.56 86 TYR A CA 1
ATOM 651 C C . TYR A 1 86 ? 5.933 -14.006 -7.147 1.00 83.56 86 TYR A C 1
ATOM 653 O O . TYR A 1 86 ? 5.185 -13.078 -7.459 1.00 83.56 86 TYR A O 1
ATOM 661 N N . GLU A 1 87 ? 5.538 -15.265 -7.030 1.00 81.88 87 GLU A N 1
ATOM 662 C CA . GLU A 1 87 ? 4.141 -15.663 -7.059 1.00 81.88 87 GLU A CA 1
ATOM 663 C C . GLU A 1 87 ? 3.656 -15.782 -5.615 1.00 81.88 87 GLU A C 1
ATOM 665 O O . GLU A 1 87 ? 4.290 -16.438 -4.787 1.00 81.88 87 GLU A O 1
ATOM 670 N N . PHE A 1 88 ? 2.571 -15.077 -5.302 1.00 77.62 88 PHE A N 1
ATOM 671 C CA . PHE A 1 88 ? 1.945 -15.098 -3.988 1.00 77.62 88 PHE A CA 1
ATOM 672 C C . PHE A 1 88 ? 0.544 -15.673 -4.138 1.00 77.62 88 PHE A C 1
ATOM 674 O O . PHE A 1 88 ? -0.313 -15.051 -4.769 1.00 77.62 88 PHE A O 1
ATOM 681 N N . ASN A 1 89 ? 0.309 -16.822 -3.514 1.00 71.19 89 ASN A N 1
ATOM 682 C CA . ASN A 1 89 ? -1.043 -17.293 -3.256 1.00 71.19 89 ASN A CA 1
ATOM 683 C C . ASN A 1 89 ? -1.538 -16.636 -1.969 1.00 71.19 89 ASN A C 1
ATOM 685 O O . ASN A 1 89 ? -0.779 -16.516 -1.002 1.00 71.19 89 ASN A O 1
ATOM 689 N N . TYR A 1 90 ? -2.794 -16.189 -1.958 1.00 73.12 90 TYR A N 1
ATOM 690 C CA . TYR A 1 90 ? -3.417 -15.793 -0.705 1.00 73.12 90 TYR A CA 1
ATOM 691 C C . TYR A 1 90 ? -3.856 -17.077 -0.001 1.00 73.12 90 TYR A C 1
ATOM 693 O O . TYR A 1 90 ? -4.772 -17.766 -0.429 1.00 73.12 90 TYR A O 1
ATOM 701 N N . GLU A 1 91 ? -3.160 -17.423 1.070 1.00 69.94 91 GLU A N 1
ATOM 702 C CA . GLU A 1 91 ? -3.651 -18.381 2.050 1.00 69.94 91 GLU A CA 1
ATOM 703 C C . GLU A 1 91 ? -3.745 -17.615 3.370 1.00 69.94 91 GLU A C 1
ATOM 705 O O . GLU A 1 91 ? -2.764 -16.965 3.759 1.00 69.94 91 GLU A O 1
ATOM 710 N N . PRO A 1 92 ? -4.915 -17.590 4.036 1.00 68.12 92 PRO A N 1
ATOM 711 C CA . PRO A 1 92 ? -5.006 -16.978 5.349 1.00 68.12 92 PRO A CA 1
ATOM 712 C C . PRO A 1 92 ? -4.060 -17.728 6.288 1.00 68.12 92 PRO A C 1
ATOM 714 O O . PRO A 1 92 ? -4.182 -18.937 6.478 1.00 68.12 92 PRO A O 1
ATOM 717 N N . GLY A 1 93 ? -3.090 -17.014 6.857 1.00 69.06 93 GLY A N 1
ATOM 718 C CA . GLY A 1 93 ? -2.173 -17.620 7.817 1.00 69.06 93 GLY A CA 1
ATOM 719 C C . GLY A 1 93 ? -2.929 -18.109 9.056 1.00 69.06 93 GLY A C 1
ATOM 720 O O . GLY A 1 93 ? -3.886 -17.466 9.488 1.00 69.06 93 GLY A O 1
ATOM 721 N N . GLU A 1 94 ? -2.459 -19.192 9.687 1.00 75.94 94 GLU A N 1
ATOM 722 C CA . GLU A 1 94 ? -3.001 -19.657 10.980 1.00 75.94 94 GLU A CA 1
ATOM 723 C C . GLU A 1 94 ? -2.968 -18.553 12.053 1.00 75.94 94 GLU A C 1
ATOM 725 O O . GLU A 1 94 ? -3.779 -18.538 12.978 1.00 75.94 94 GLU A O 1
ATOM 730 N N . GLN A 1 95 ? -2.028 -17.608 11.922 1.00 85.44 95 GLN A N 1
ATOM 731 C CA . GLN A 1 95 ? -1.946 -16.403 12.737 1.00 85.44 95 GLN A CA 1
ATOM 732 C C . GLN A 1 95 ? -1.808 -15.145 11.864 1.00 85.44 95 GLN A C 1
ATOM 734 O O . GLN A 1 95 ? -1.094 -15.175 10.860 1.00 85.44 95 GLN A O 1
ATOM 739 N N . PRO A 1 96 ? -2.390 -14.001 12.280 1.00 91.56 96 PRO A N 1
ATOM 740 C CA . PRO A 1 96 ? -2.230 -12.737 11.569 1.00 91.56 96 PRO A CA 1
ATOM 741 C C . PRO A 1 96 ? -0.767 -12.280 11.483 1.00 91.56 96 PRO A C 1
ATOM 743 O O . PRO A 1 96 ? -0.078 -12.175 12.508 1.00 91.56 96 PRO A O 1
ATOM 746 N N . TYR A 1 97 ? -0.320 -11.919 10.283 1.00 94.12 97 TYR A N 1
ATOM 747 C CA . TYR A 1 97 ? 0.991 -11.331 10.005 1.00 94.12 97 TYR A CA 1
ATOM 748 C C . TYR A 1 97 ? 1.053 -9.878 10.481 1.00 94.12 97 TYR A C 1
ATOM 750 O O . TYR A 1 97 ? 0.043 -9.179 10.460 1.00 94.12 97 TYR A O 1
ATOM 758 N N . ALA A 1 98 ? 2.229 -9.416 10.914 1.00 95.94 98 ALA A N 1
ATOM 759 C CA . ALA A 1 98 ? 2.435 -8.060 11.425 1.00 95.94 98 ALA A CA 1
ATOM 760 C C . ALA A 1 98 ? 3.087 -7.145 10.379 1.00 95.94 98 ALA A C 1
ATOM 762 O O . ALA A 1 98 ? 4.078 -7.520 9.755 1.00 95.94 98 ALA A O 1
ATOM 763 N N . TYR A 1 99 ? 2.576 -5.920 10.252 1.00 96.75 99 TYR A N 1
ATOM 764 C CA . TYR A 1 99 ? 3.019 -4.949 9.254 1.00 96.75 99 TYR A CA 1
ATOM 765 C C . TYR A 1 99 ? 3.208 -3.555 9.842 1.00 96.75 99 TYR A C 1
ATOM 767 O O . TYR A 1 99 ? 2.521 -3.157 10.782 1.00 96.75 99 TYR A O 1
ATOM 775 N N . ASN A 1 100 ? 4.115 -2.797 9.221 1.00 96.75 100 ASN A N 1
ATOM 776 C CA . ASN A 1 100 ? 4.268 -1.363 9.432 1.00 96.75 100 ASN A CA 1
ATOM 777 C C . ASN A 1 100 ? 3.974 -0.627 8.128 1.00 96.75 100 ASN A C 1
ATOM 779 O O . ASN A 1 100 ? 4.571 -0.925 7.092 1.00 96.75 100 ASN A O 1
ATOM 783 N N . LEU A 1 101 ? 3.101 0.371 8.196 1.00 95.06 101 LEU A N 1
ATOM 784 C CA . LEU A 1 101 ? 2.748 1.225 7.073 1.00 95.06 101 LEU A CA 1
ATOM 785 C C . LEU A 1 101 ? 3.209 2.648 7.369 1.00 95.06 101 LEU A C 1
ATOM 787 O O . LEU A 1 101 ? 2.862 3.215 8.399 1.00 95.06 101 LEU A O 1
ATOM 791 N N . PHE A 1 102 ? 4.006 3.232 6.477 1.00 93.38 102 PHE A N 1
ATOM 792 C CA . PHE A 1 102 ? 4.615 4.545 6.693 1.00 93.38 102 PHE A CA 1
ATOM 793 C C . PHE A 1 102 ? 4.052 5.583 5.731 1.00 93.38 102 PHE A C 1
ATOM 795 O O . PHE A 1 102 ? 3.914 5.323 4.537 1.00 93.38 102 PHE A O 1
ATOM 802 N N . LYS A 1 103 ? 3.821 6.800 6.237 1.00 90.69 103 LYS A N 1
ATOM 803 C CA . LYS A 1 103 ? 3.252 7.931 5.486 1.00 90.69 103 LYS A CA 1
ATOM 804 C C . LYS A 1 103 ? 1.927 7.568 4.794 1.00 90.69 103 LYS A C 1
ATOM 806 O O . LYS A 1 103 ? 1.638 8.075 3.714 1.00 90.69 103 LYS A O 1
ATOM 811 N N . TYR A 1 104 ? 1.133 6.711 5.424 1.00 93.94 104 TYR A N 1
ATOM 812 C CA . TYR A 1 104 ? -0.139 6.223 4.917 1.00 93.94 104 TYR A CA 1
ATOM 813 C C . TYR A 1 104 ? -1.159 7.349 4.782 1.00 93.94 104 TYR A C 1
ATOM 815 O O . TYR A 1 104 ? -1.462 8.039 5.757 1.00 93.94 104 TYR A O 1
ATOM 823 N N . GLN A 1 105 ? -1.707 7.528 3.585 1.00 91.62 105 GLN A N 1
ATOM 824 C CA . GLN A 1 105 ? -2.693 8.560 3.290 1.00 91.62 105 GLN A CA 1
ATOM 825 C C . GLN A 1 105 ? -4.114 7.980 3.348 1.00 91.62 105 GLN A C 1
ATOM 827 O O . GLN A 1 105 ? -4.778 7.804 2.333 1.00 91.62 105 GLN A O 1
ATOM 832 N N . ALA A 1 106 ? -4.594 7.711 4.560 1.00 90.88 106 ALA A N 1
ATOM 833 C CA . ALA A 1 106 ? -5.898 7.079 4.784 1.00 90.88 106 ALA A CA 1
ATOM 834 C C . ALA A 1 106 ? -7.104 7.959 4.387 1.00 90.88 106 ALA A C 1
ATOM 836 O O . ALA A 1 106 ? -8.200 7.477 4.105 1.00 90.88 106 ALA A O 1
ATOM 837 N N . LEU A 1 107 ? -6.951 9.285 4.451 1.00 90.81 107 LEU A N 1
ATOM 838 C CA . LEU A 1 107 ? -8.091 10.199 4.512 1.00 90.81 107 LEU A CA 1
ATOM 839 C C . LEU A 1 107 ? -8.312 10.925 3.183 1.00 90.81 107 LEU A C 1
ATOM 841 O O . LEU A 1 107 ? -7.541 11.801 2.795 1.00 90.81 107 LEU A O 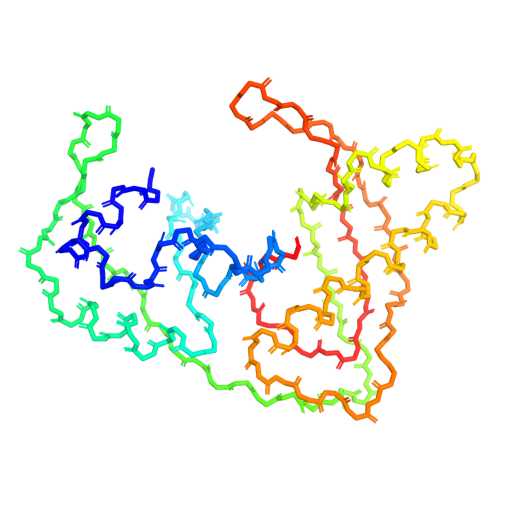1
ATOM 845 N N . ASN A 1 108 ? -9.439 10.633 2.536 1.00 87.50 108 ASN A N 1
ATOM 846 C CA . ASN A 1 108 ? -10.024 11.528 1.537 1.00 87.50 108 ASN A CA 1
ATOM 847 C C . ASN A 1 108 ? -10.670 12.763 2.223 1.00 87.50 108 ASN A C 1
ATOM 849 O O . ASN A 1 108 ? -10.838 12.769 3.446 1.00 87.50 108 ASN A O 1
ATOM 853 N N . PRO A 1 109 ? -11.094 13.809 1.486 1.00 86.44 109 PRO A N 1
ATOM 854 C CA . PRO A 1 109 ? -11.656 15.022 2.095 1.00 86.44 109 PRO A CA 1
ATOM 855 C C . PRO A 1 109 ? -12.891 14.795 2.989 1.00 86.44 109 PRO A C 1
ATOM 857 O O . PRO A 1 109 ? -13.104 15.524 3.961 1.00 86.44 109 PRO A O 1
ATOM 860 N N . ARG A 1 110 ? -13.726 13.791 2.685 1.00 91.75 110 ARG A N 1
ATOM 861 C CA . ARG A 1 110 ? -14.879 13.416 3.520 1.00 91.75 110 ARG A CA 1
ATOM 862 C C . ARG A 1 110 ? -14.410 12.754 4.816 1.00 91.75 110 ARG A C 1
ATOM 864 O O . ARG A 1 110 ? -14.801 13.205 5.891 1.00 91.75 110 ARG A O 1
ATOM 871 N N . ASN A 1 111 ? -13.543 11.752 4.711 1.00 92.75 111 ASN A N 1
ATOM 872 C CA . ASN A 1 111 ? -13.009 11.005 5.847 1.00 92.75 111 ASN A CA 1
ATOM 873 C C . ASN A 1 111 ? -12.154 11.894 6.748 1.00 92.75 111 ASN A C 1
ATOM 875 O O . ASN A 1 111 ? -12.230 11.770 7.962 1.00 92.75 111 ASN A O 1
ATOM 879 N N . TYR A 1 112 ? -11.419 12.851 6.181 1.00 92.94 112 TYR A N 1
ATOM 880 C CA . TYR A 1 112 ? -10.663 13.836 6.946 1.00 92.94 112 TYR A CA 1
ATOM 881 C C . TYR A 1 112 ? -11.570 14.647 7.875 1.00 92.94 112 TYR A C 1
ATOM 883 O O . TYR A 1 112 ? -11.295 14.767 9.067 1.00 92.94 112 TYR A O 1
ATOM 891 N N . ARG A 1 113 ? -12.696 15.154 7.357 1.00 94.06 113 ARG A N 1
ATOM 892 C CA . ARG A 1 113 ? -13.671 15.898 8.170 1.00 94.06 113 ARG A CA 1
ATOM 893 C C . ARG A 1 113 ? -14.300 15.036 9.261 1.00 94.06 113 ARG A C 1
ATOM 895 O O . ARG A 1 113 ? -14.524 15.550 10.351 1.00 94.06 113 ARG A O 1
ATOM 902 N N . ALA A 1 114 ? -14.581 13.764 8.977 1.00 95.44 114 ALA A N 1
ATOM 903 C CA . ALA A 1 114 ? -15.108 12.828 9.967 1.00 95.44 114 ALA A CA 1
ATOM 904 C C . ALA A 1 114 ? -14.069 12.529 11.060 1.00 95.44 114 ALA A C 1
ATOM 906 O O . ALA A 1 114 ? -14.338 12.764 12.233 1.00 95.44 114 ALA A O 1
ATOM 907 N N . TYR A 1 115 ? -12.855 12.137 10.668 1.00 95.88 115 TYR A N 1
ATOM 908 C CA . TYR A 1 115 ? -11.750 11.813 11.572 1.00 95.88 115 TYR A CA 1
ATOM 909 C C . TYR A 1 115 ? -11.415 12.964 12.529 1.00 95.88 115 TYR A C 1
ATOM 911 O O . TYR A 1 115 ? -11.230 12.755 13.722 1.00 95.88 115 TYR A O 1
ATOM 919 N N . ARG A 1 116 ? -11.403 14.210 12.035 1.00 94.00 116 ARG A N 1
ATOM 920 C CA . ARG A 1 116 ? -11.121 15.399 12.859 1.00 94.00 116 ARG A CA 1
ATOM 921 C C . ARG A 1 116 ? -12.182 15.698 13.924 1.00 94.00 116 ARG A C 1
ATOM 923 O O . ARG A 1 116 ? -11.903 16.506 14.805 1.00 94.00 116 ARG A O 1
ATOM 930 N N . ARG A 1 117 ? -13.379 15.110 13.832 1.00 96.62 117 ARG A N 1
ATOM 931 C CA . ARG A 1 117 ? -14.453 15.267 14.828 1.00 96.62 117 ARG A CA 1
ATOM 932 C C . ARG A 1 117 ? -14.388 14.218 15.938 1.00 96.62 117 ARG A C 1
ATOM 934 O O . ARG A 1 117 ? -14.990 14.447 16.982 1.00 96.62 117 ARG A O 1
ATOM 941 N N . LEU A 1 118 ? -13.676 13.113 15.713 1.00 96.69 118 LEU A N 1
ATOM 942 C CA . LEU A 1 118 ? -13.473 12.063 16.708 1.00 96.69 118 LEU A CA 1
ATOM 943 C C . LEU A 1 118 ? -12.553 12.579 17.814 1.00 96.69 118 LEU A C 1
ATOM 945 O O . LEU A 1 118 ? -11.533 13.225 17.531 1.00 96.69 118 LEU A O 1
ATOM 949 N N . LYS A 1 119 ? -12.923 12.312 19.065 1.00 93.56 119 LYS A N 1
ATOM 950 C CA . LYS A 1 119 ? -12.180 12.791 20.238 1.00 93.56 119 LYS A CA 1
ATOM 951 C C . LYS A 1 119 ? -11.383 11.669 20.874 1.00 93.56 119 LYS A C 1
ATOM 953 O O . LYS A 1 119 ? -10.196 11.868 21.129 1.00 93.56 119 LYS A O 1
ATOM 958 N N . GLU A 1 120 ? -12.016 10.515 21.039 1.00 95.38 120 GLU A N 1
ATOM 959 C CA . GLU A 1 120 ? -11.410 9.367 21.696 1.00 95.38 120 GLU A CA 1
ATOM 960 C C . GLU A 1 120 ? -10.410 8.666 20.771 1.00 95.38 120 GLU A C 1
ATOM 962 O O . GLU A 1 120 ? -10.580 8.600 19.547 1.00 95.38 120 GLU A O 1
ATOM 967 N N . GLU A 1 121 ? -9.328 8.158 21.356 1.00 92.62 121 GLU A N 1
ATOM 968 C CA . GLU A 1 121 ? -8.272 7.480 20.606 1.00 92.62 121 GLU A CA 1
ATOM 969 C C . GLU A 1 121 ? -8.782 6.161 20.010 1.00 92.62 121 GLU A C 1
ATOM 971 O O . GLU A 1 121 ? -8.501 5.852 18.852 1.00 92.62 121 GLU A O 1
ATOM 976 N N . GLU A 1 122 ? -9.597 5.427 20.764 1.00 94.44 122 GLU A N 1
ATOM 977 C CA . GLU A 1 122 ? -10.240 4.184 20.341 1.00 94.44 122 GLU A CA 1
ATOM 978 C C . GLU A 1 122 ? -11.160 4.408 19.132 1.00 94.44 122 GLU A C 1
ATOM 980 O O . GLU A 1 122 ? -11.108 3.641 18.172 1.00 94.44 122 GLU A O 1
ATOM 985 N N . GLU A 1 123 ? -11.934 5.500 19.112 1.00 96.12 123 GLU A N 1
ATOM 986 C CA . GLU A 1 123 ? -12.777 5.858 17.962 1.00 96.12 123 GLU A CA 1
ATOM 987 C C . GLU A 1 123 ? -11.935 6.140 16.712 1.00 96.12 123 GLU A C 1
ATOM 989 O O . GLU A 1 123 ? -12.282 5.721 15.605 1.00 96.12 123 GLU A O 1
ATOM 994 N N . LYS A 1 124 ? -10.806 6.843 16.871 1.00 95.44 124 LYS A N 1
ATOM 995 C CA . LYS A 1 124 ? -9.877 7.131 15.769 1.00 95.44 124 LYS A CA 1
ATOM 996 C C . LYS A 1 124 ? -9.219 5.868 15.230 1.00 95.44 124 LYS A C 1
ATOM 998 O O . LYS A 1 124 ? -9.101 5.739 14.011 1.00 95.44 124 LYS A O 1
ATOM 1003 N N . LYS A 1 125 ? -8.813 4.949 16.111 1.00 96.12 125 LYS A N 1
ATOM 1004 C CA . LYS A 1 125 ? -8.261 3.643 15.727 1.00 96.12 125 LYS A CA 1
ATOM 1005 C C . LYS A 1 125 ? -9.290 2.845 14.937 1.00 96.12 125 LYS A C 1
ATOM 1007 O O . LYS A 1 125 ? -9.014 2.531 13.785 1.00 96.12 125 LYS A O 1
ATOM 1012 N N . ALA A 1 126 ? -10.496 2.657 15.475 1.00 96.19 126 ALA A N 1
ATOM 1013 C CA . ALA A 1 126 ? -11.575 1.938 14.796 1.00 96.19 126 ALA A CA 1
ATOM 1014 C C . ALA A 1 126 ? -11.931 2.565 13.434 1.00 96.19 126 ALA A C 1
ATOM 1016 O O . ALA A 1 126 ? -12.198 1.876 12.448 1.00 96.19 126 ALA A O 1
ATOM 1017 N N . PHE A 1 127 ? -11.896 3.898 13.338 1.00 97.00 127 PHE A N 1
ATOM 1018 C CA . PHE A 1 127 ? -12.108 4.596 12.073 1.00 97.00 127 PHE A CA 1
ATOM 1019 C C . PHE A 1 127 ? -11.011 4.287 11.041 1.00 97.00 127 PHE A C 1
ATOM 1021 O O . PHE A 1 127 ? -11.318 4.030 9.875 1.00 97.00 127 PHE A O 1
ATOM 1028 N N . LEU A 1 128 ? -9.739 4.299 11.449 1.00 97.12 128 LEU A N 1
ATOM 1029 C CA . LEU A 1 128 ? -8.613 3.972 10.571 1.00 97.12 128 LEU A CA 1
ATOM 1030 C C . LEU A 1 128 ? -8.554 2.481 10.218 1.00 97.12 128 LEU A C 1
ATOM 1032 O O . LEU A 1 128 ? -8.214 2.165 9.080 1.00 97.12 128 LEU A O 1
ATOM 1036 N N . GLU A 1 129 ? -8.925 1.587 11.136 1.00 97.12 129 GLU A N 1
ATOM 1037 C CA . GLU A 1 129 ? -9.046 0.143 10.892 1.00 97.12 129 GLU A CA 1
ATOM 1038 C C . GLU A 1 129 ? -10.035 -0.130 9.758 1.00 97.12 129 GLU A C 1
ATOM 1040 O O . GLU A 1 129 ? -9.678 -0.773 8.772 1.00 97.12 129 GLU A O 1
ATOM 1045 N N . ASN A 1 130 ? -11.234 0.458 9.822 1.00 96.12 130 ASN A N 1
ATOM 1046 C CA . ASN A 1 130 ? -12.245 0.328 8.769 1.00 96.12 130 ASN A CA 1
ATOM 1047 C C . ASN A 1 130 ? -11.751 0.833 7.405 1.00 96.12 130 ASN A C 1
ATOM 1049 O O . ASN A 1 130 ? -12.049 0.243 6.364 1.00 96.12 130 ASN A O 1
ATOM 1053 N N . ILE A 1 131 ? -10.996 1.933 7.379 1.00 95.94 131 ILE A N 1
ATOM 1054 C CA . ILE A 1 131 ? -10.404 2.432 6.131 1.00 95.94 131 ILE A CA 1
ATOM 1055 C C . ILE A 1 131 ? -9.349 1.451 5.615 1.00 95.94 131 ILE A C 1
ATOM 1057 O O . ILE A 1 131 ? -9.355 1.120 4.430 1.00 95.94 131 ILE A O 1
ATOM 1061 N N . LEU A 1 132 ? -8.466 0.967 6.489 1.00 96.75 132 LEU A N 1
ATOM 1062 C CA . LEU A 1 132 ? -7.394 0.053 6.113 1.00 96.75 132 LEU A CA 1
ATOM 1063 C C . LEU A 1 132 ? -7.934 -1.282 5.586 1.00 96.75 132 LEU A C 1
ATOM 1065 O O . LEU A 1 132 ? -7.450 -1.747 4.558 1.00 96.75 132 LEU A O 1
ATOM 1069 N N . VAL A 1 133 ? -8.981 -1.846 6.200 1.00 96.75 133 VAL A N 1
ATOM 1070 C CA . VAL A 1 133 ? -9.682 -3.033 5.675 1.00 96.75 133 VAL A CA 1
ATOM 1071 C C . VAL A 1 133 ? -10.165 -2.781 4.245 1.00 96.75 133 VAL A C 1
ATOM 1073 O O . VAL A 1 133 ? -9.893 -3.579 3.352 1.00 96.75 133 VAL A O 1
ATOM 1076 N N . ASN A 1 134 ? -10.809 -1.640 3.983 1.00 93.94 134 ASN A N 1
ATOM 1077 C CA . ASN A 1 134 ? -11.276 -1.302 2.635 1.00 93.94 134 ASN A CA 1
ATOM 1078 C C . ASN A 1 134 ? -10.129 -1.159 1.621 1.00 93.94 134 ASN A C 1
ATOM 1080 O O . ASN A 1 134 ? -10.266 -1.587 0.472 1.00 93.94 134 ASN A O 1
ATOM 1084 N N . HIS A 1 135 ? -8.997 -0.579 2.023 1.00 94.25 135 HIS A N 1
ATOM 1085 C CA . HIS A 1 135 ? -7.827 -0.437 1.154 1.00 94.25 135 HIS A CA 1
ATOM 1086 C C . HIS A 1 135 ? -7.176 -1.795 0.858 1.00 94.25 135 HIS A C 1
ATOM 1088 O O . HIS A 1 135 ? -6.840 -2.068 -0.292 1.00 94.25 135 HIS A O 1
ATOM 1094 N N . LEU A 1 136 ? -7.080 -2.681 1.854 1.00 94.88 136 LEU A N 1
ATOM 1095 C CA . LEU A 1 136 ? -6.596 -4.051 1.675 1.00 94.88 136 LEU A CA 1
ATOM 1096 C C . LEU A 1 136 ? -7.517 -4.875 0.763 1.00 94.88 136 LEU A C 1
ATOM 1098 O O . LEU A 1 136 ? -7.029 -5.575 -0.119 1.00 94.88 136 LEU A O 1
ATOM 1102 N N . LEU A 1 137 ? -8.840 -4.750 0.908 1.00 93.94 137 LEU A N 1
ATOM 1103 C CA . LEU A 1 137 ? -9.804 -5.382 -0.002 1.00 93.94 137 LEU A CA 1
ATOM 1104 C C . LEU A 1 137 ? -9.673 -4.847 -1.432 1.00 93.94 137 LEU A C 1
ATOM 1106 O O . LEU A 1 137 ? -9.785 -5.603 -2.395 1.00 93.94 137 LEU A O 1
ATOM 1110 N N . THR A 1 138 ? -9.432 -3.543 -1.578 1.00 91.88 138 THR A N 1
ATOM 1111 C CA . THR A 1 138 ? -9.211 -2.916 -2.888 1.00 91.88 138 THR A CA 1
ATOM 1112 C C . THR A 1 138 ? -7.926 -3.437 -3.533 1.00 91.88 138 THR A C 1
ATOM 1114 O O . THR A 1 138 ? -7.933 -3.760 -4.719 1.00 91.88 138 THR A O 1
ATOM 1117 N N . PHE A 1 139 ? -6.852 -3.586 -2.752 1.00 93.00 139 PHE A N 1
ATOM 1118 C CA . PHE A 1 139 ? -5.617 -4.239 -3.187 1.00 93.00 139 PHE A CA 1
ATOM 1119 C C . PHE A 1 139 ? -5.868 -5.686 -3.630 1.00 93.00 139 PHE A C 1
ATOM 1121 O O . PHE A 1 139 ? -5.533 -6.022 -4.763 1.00 93.00 139 PHE A O 1
ATOM 1128 N N . ALA A 1 140 ? -6.501 -6.506 -2.782 1.00 92.50 140 ALA A N 1
ATOM 1129 C CA . ALA A 1 140 ? -6.763 -7.920 -3.050 1.00 92.50 140 ALA A CA 1
ATOM 1130 C C . ALA A 1 140 ? -7.499 -8.110 -4.386 1.00 92.50 140 ALA A C 1
ATOM 1132 O O . ALA A 1 140 ? -7.021 -8.827 -5.261 1.00 92.50 140 ALA A O 1
ATOM 1133 N N . ARG A 1 141 ? -8.591 -7.365 -4.610 1.00 91.06 141 ARG A N 1
ATOM 1134 C CA . ARG A 1 141 ? -9.332 -7.414 -5.882 1.00 91.06 141 ARG A CA 1
ATOM 1135 C C . ARG A 1 141 ? -8.476 -6.996 -7.075 1.00 91.06 141 ARG A C 1
ATOM 1137 O O . ARG A 1 141 ? -8.565 -7.609 -8.132 1.00 91.06 141 ARG A O 1
ATOM 1144 N N . ALA A 1 142 ? -7.653 -5.959 -6.924 1.00 89.31 142 ALA A N 1
ATOM 1145 C CA . ALA A 1 142 ? -6.828 -5.454 -8.018 1.00 89.31 142 ALA A CA 1
ATOM 1146 C C . ALA A 1 142 ? -5.745 -6.448 -8.457 1.00 89.31 142 ALA A C 1
ATOM 1148 O O . ALA A 1 142 ? -5.408 -6.494 -9.639 1.00 89.31 142 ALA A O 1
ATOM 1149 N N . VAL A 1 143 ? -5.216 -7.250 -7.529 1.00 90.00 143 VAL A N 1
ATOM 1150 C CA . VAL A 1 143 ? -4.248 -8.312 -7.844 1.00 90.00 143 VAL A CA 1
ATOM 1151 C C . VAL A 1 143 ? -4.906 -9.648 -8.206 1.00 90.00 143 VAL A C 1
ATOM 1153 O O . VAL A 1 143 ? -4.191 -10.607 -8.480 1.00 90.00 143 VAL A O 1
ATOM 1156 N N . GLY A 1 144 ? -6.241 -9.704 -8.263 1.00 89.62 144 GLY A N 1
ATOM 1157 C CA . GLY A 1 144 ? -6.998 -10.896 -8.655 1.00 89.62 144 GLY A CA 1
ATOM 1158 C C . GLY A 1 144 ? -7.239 -11.900 -7.526 1.00 89.62 144 GLY A C 1
ATOM 1159 O O . GLY A 1 144 ? -7.482 -13.069 -7.802 1.00 89.62 144 GLY A O 1
ATOM 1160 N N . TRP A 1 145 ? -7.152 -11.481 -6.263 1.00 91.12 145 TRP A N 1
ATOM 1161 C CA . TRP A 1 145 ? -7.476 -12.331 -5.118 1.00 91.12 145 TRP A CA 1
ATOM 1162 C C . TRP A 1 145 ? -8.972 -12.286 -4.798 1.00 91.12 145 TRP A C 1
ATOM 1164 O O . TRP A 1 145 ? -9.555 -11.213 -4.615 1.00 91.12 145 TRP A O 1
ATOM 1174 N N . GLU A 1 146 ? -9.571 -13.466 -4.664 1.00 88.75 146 GLU A N 1
ATOM 1175 C CA . GLU A 1 146 ? -10.976 -13.666 -4.302 1.00 88.75 146 GLU A CA 1
ATOM 1176 C C . GLU A 1 146 ? -11.074 -14.161 -2.860 1.00 88.75 146 GLU A C 1
ATOM 1178 O O . GLU A 1 146 ? -11.170 -15.352 -2.607 1.00 88.75 146 GLU A O 1
ATOM 1183 N N . LEU A 1 147 ? -11.013 -13.245 -1.895 1.00 90.00 147 LEU A N 1
ATOM 1184 C CA . LEU A 1 147 ? -11.025 -13.635 -0.484 1.00 90.00 147 LEU A CA 1
ATOM 1185 C C . LEU A 1 147 ? -12.351 -14.319 -0.115 1.00 90.00 147 LEU A C 1
ATOM 1187 O O . LEU A 1 147 ? -13.420 -13.724 -0.262 1.00 90.00 147 LEU A O 1
ATOM 1191 N N . ASP A 1 148 ? -12.265 -15.533 0.419 1.00 89.06 148 ASP A N 1
ATOM 1192 C CA . ASP A 1 148 ? -13.383 -16.359 0.890 1.00 89.06 148 ASP A CA 1
ATOM 1193 C C . ASP A 1 148 ? -13.638 -16.224 2.404 1.00 89.06 148 ASP A C 1
ATOM 1195 O O . ASP A 1 148 ? -14.498 -16.897 2.974 1.00 89.06 148 ASP A O 1
ATOM 1199 N N . PHE A 1 149 ? -12.927 -15.304 3.057 1.00 88.88 149 PHE A N 1
ATOM 1200 C CA . PHE A 1 149 ? -13.041 -15.001 4.477 1.00 88.88 149 PHE A CA 1
ATOM 1201 C C . PHE A 1 149 ? -13.244 -13.501 4.723 1.00 88.88 149 PHE A C 1
ATOM 1203 O O . PHE A 1 149 ? -12.947 -12.643 3.885 1.00 88.88 149 PHE A O 1
ATOM 1210 N N . GLN A 1 150 ? -13.726 -13.164 5.920 1.00 90.12 150 GLN A N 1
ATOM 1211 C CA . GLN A 1 150 ? -13.841 -11.775 6.350 1.00 90.12 150 GLN A CA 1
ATOM 1212 C C . GLN A 1 150 ? -12.463 -11.224 6.732 1.00 90.12 150 GLN A C 1
ATOM 1214 O O . GLN A 1 150 ? -11.848 -11.663 7.701 1.00 90.12 150 GLN A O 1
ATOM 1219 N N . LEU A 1 151 ? -11.977 -10.245 5.967 1.00 92.75 151 LEU A N 1
ATOM 1220 C CA . LEU A 1 151 ? -10.709 -9.593 6.262 1.00 92.75 151 LEU A CA 1
ATOM 1221 C C . LEU A 1 151 ? -10.829 -8.671 7.477 1.00 92.75 151 LEU A C 1
ATOM 1223 O O . LEU A 1 151 ? -11.605 -7.715 7.464 1.00 92.75 151 LEU A O 1
ATOM 1227 N N . GLU A 1 152 ? -9.976 -8.902 8.471 1.00 93.06 152 GLU A N 1
ATOM 1228 C CA . GLU A 1 152 ? -9.900 -8.092 9.683 1.00 93.06 152 GLU A CA 1
ATOM 1229 C C . GLU A 1 152 ? -8.493 -7.523 9.896 1.00 93.06 152 GLU A C 1
ATOM 1231 O O . GLU A 1 152 ? -7.472 -8.143 9.576 1.00 93.06 152 GLU A O 1
ATOM 1236 N N . VAL A 1 153 ? -8.456 -6.303 10.430 1.00 95.94 153 VAL A N 1
ATOM 1237 C CA . VAL A 1 153 ? -7.241 -5.645 10.909 1.00 95.94 153 VAL A CA 1
ATOM 1238 C C . VAL A 1 153 ? -7.263 -5.708 12.428 1.00 95.94 153 VAL A C 1
ATOM 1240 O O . VAL A 1 153 ? -8.223 -5.270 13.052 1.00 95.94 153 VAL A O 1
ATOM 1243 N N . HIS A 1 154 ? -6.194 -6.229 13.019 1.00 93.75 154 HIS A N 1
ATOM 1244 C CA . HIS A 1 154 ? -6.060 -6.375 14.463 1.00 93.75 154 HIS A CA 1
ATOM 1245 C C . HIS A 1 154 ? -4.927 -5.507 15.003 1.00 93.75 154 HIS A C 1
ATOM 1247 O O . HIS A 1 154 ? -3.897 -5.326 14.344 1.00 93.75 154 HIS A O 1
ATOM 1253 N N . ASN A 1 155 ? -5.078 -5.066 16.254 1.00 94.38 155 ASN A N 1
ATOM 1254 C CA . ASN A 1 155 ? -4.058 -4.339 17.012 1.00 94.38 155 ASN A CA 1
ATOM 1255 C C . ASN A 1 155 ? -3.507 -3.123 16.252 1.00 94.38 155 ASN A C 1
ATOM 1257 O O . ASN A 1 155 ? -2.290 -2.917 16.230 1.00 94.38 155 ASN A O 1
ATOM 1261 N N . LEU A 1 156 ? -4.377 -2.338 15.604 1.00 97.62 156 LEU A N 1
ATOM 1262 C CA . LEU A 1 156 ? -3.926 -1.135 14.918 1.00 97.62 156 LEU A CA 1
ATOM 1263 C C . LEU A 1 156 ? -3.410 -0.125 15.941 1.00 97.62 156 LEU A C 1
ATOM 1265 O O . LEU A 1 156 ? -4.123 0.336 16.835 1.00 97.62 156 LEU A O 1
ATOM 1269 N N . HIS A 1 157 ? -2.153 0.259 15.774 1.00 97.50 157 HIS A N 1
ATOM 1270 C CA . HIS A 1 157 ? -1.507 1.267 16.587 1.00 97.50 157 HIS A CA 1
ATOM 1271 C C . HIS A 1 157 ? -1.031 2.425 15.714 1.00 97.50 157 HIS A C 1
ATOM 1273 O O . HIS A 1 157 ? -0.318 2.248 14.723 1.00 97.50 157 HIS A O 1
ATOM 1279 N N . ILE A 1 158 ? -1.433 3.637 16.096 1.00 96.94 158 ILE A N 1
ATOM 1280 C CA . ILE A 1 158 ? -1.025 4.870 15.429 1.00 96.94 158 ILE A CA 1
ATOM 1281 C C . ILE A 1 158 ? 0.319 5.292 16.020 1.00 96.94 158 ILE A C 1
ATOM 1283 O O . ILE A 1 158 ? 0.374 5.933 17.064 1.00 96.94 158 ILE A O 1
ATOM 1287 N N . MET A 1 159 ? 1.411 4.948 15.340 1.00 97.12 159 MET A N 1
ATOM 1288 C CA . MET A 1 159 ? 2.758 5.323 15.780 1.00 97.12 159 MET A CA 1
ATOM 1289 C C . MET A 1 159 ? 3.006 6.824 15.605 1.00 97.12 159 MET A C 1
ATOM 1291 O O . MET A 1 159 ? 3.721 7.445 16.391 1.00 97.12 159 MET A O 1
ATOM 1295 N N . LYS A 1 160 ? 2.462 7.413 14.531 1.00 96.06 160 LYS A N 1
ATOM 1296 C CA . LYS A 1 160 ? 2.640 8.836 14.226 1.00 96.06 160 LYS A CA 1
ATOM 1297 C C . LYS A 1 160 ? 1.529 9.375 13.334 1.00 96.06 160 LYS A C 1
ATOM 1299 O O . LYS A 1 160 ? 1.185 8.748 12.342 1.00 96.06 160 LYS A O 1
ATOM 1304 N N . GLU A 1 161 ? 1.070 10.589 13.616 1.00 95.19 161 GLU A N 1
ATOM 1305 C CA . GLU A 1 161 ? 0.255 11.411 12.711 1.00 95.19 161 GLU A CA 1
ATOM 1306 C C . GLU A 1 161 ? 1.085 12.632 12.287 1.00 95.19 161 GLU A C 1
ATOM 1308 O O . GLU A 1 161 ? 1.709 13.292 13.123 1.00 95.19 161 GLU A O 1
ATOM 1313 N N . LYS A 1 162 ? 1.176 12.911 10.982 1.00 93.31 162 LYS A N 1
ATOM 1314 C CA . LYS A 1 162 ? 1.966 14.036 10.457 1.00 93.31 162 LYS A CA 1
ATOM 1315 C C . LYS A 1 162 ? 1.409 14.562 9.141 1.00 93.31 162 LYS A C 1
ATOM 1317 O O . LYS A 1 162 ? 0.978 13.800 8.280 1.00 93.31 162 LYS A O 1
ATOM 1322 N N . LEU A 1 163 ? 1.540 15.869 8.939 1.00 91.12 163 LEU A N 1
ATOM 1323 C CA . LEU A 1 163 ? 1.309 16.480 7.635 1.00 91.12 163 LEU A CA 1
ATOM 1324 C C . LEU A 1 163 ? 2.514 16.228 6.722 1.00 91.12 163 LEU A C 1
ATOM 1326 O O . LEU A 1 163 ? 3.647 16.577 7.057 1.00 91.12 163 LEU A O 1
ATOM 1330 N N . VAL A 1 164 ? 2.272 15.628 5.560 1.00 87.75 164 VAL A N 1
ATOM 1331 C CA . VAL A 1 164 ? 3.277 15.385 4.521 1.00 87.75 164 VAL A CA 1
ATOM 1332 C C . VAL A 1 164 ? 2.950 16.247 3.311 1.00 87.75 164 VAL A C 1
ATOM 1334 O O . VAL A 1 164 ? 1.842 16.204 2.779 1.00 87.75 164 VAL A O 1
ATOM 1337 N N . ARG A 1 165 ? 3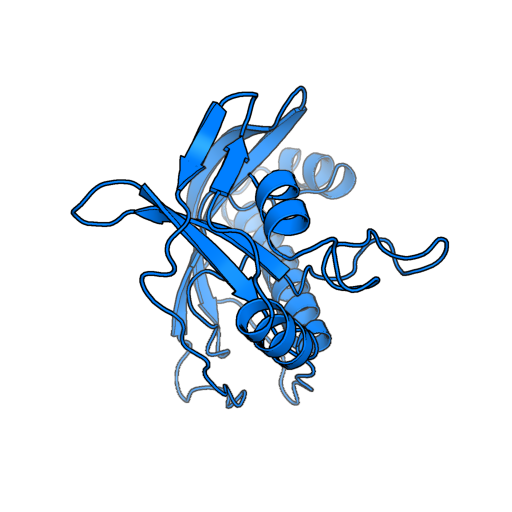.926 17.035 2.861 1.00 84.44 165 ARG A N 1
ATOM 1338 C CA . ARG A 1 165 ? 3.795 17.854 1.656 1.00 84.44 165 ARG A CA 1
ATOM 1339 C C . ARG A 1 165 ? 4.043 17.007 0.410 1.00 84.44 165 ARG A C 1
ATOM 1341 O O . ARG A 1 165 ? 5.096 16.385 0.285 1.00 84.44 165 ARG A O 1
ATOM 1348 N N . CYS A 1 166 ? 3.105 17.042 -0.528 1.00 74.75 166 CYS A N 1
ATOM 1349 C CA . CYS A 1 166 ? 3.250 16.484 -1.866 1.00 74.75 166 CYS A CA 1
ATOM 1350 C C . CYS A 1 166 ? 2.903 17.582 -2.882 1.00 74.75 166 CYS A C 1
ATOM 1352 O O . CYS A 1 166 ? 1.748 17.985 -3.032 1.00 74.75 166 CYS A O 1
ATOM 1354 N N . GLY A 1 167 ? 3.932 18.144 -3.521 1.00 78.50 167 GLY A N 1
ATOM 1355 C CA . GLY A 1 167 ? 3.781 19.322 -4.376 1.00 78.50 167 GLY A CA 1
ATOM 1356 C C . GLY A 1 167 ? 3.252 20.535 -3.599 1.00 78.50 167 GLY A C 1
ATOM 1357 O O . GLY A 1 167 ? 3.886 21.002 -2.645 1.00 78.50 167 GLY A O 1
ATOM 1358 N N . ALA A 1 168 ? 2.099 21.057 -4.024 1.00 81.06 168 ALA A N 1
ATOM 1359 C CA . ALA A 1 168 ? 1.426 22.190 -3.384 1.00 81.06 168 ALA A CA 1
ATOM 1360 C C . ALA A 1 168 ? 0.467 21.776 -2.250 1.00 81.06 168 ALA A C 1
ATOM 1362 O O . ALA A 1 168 ? 0.027 22.627 -1.479 1.00 81.06 168 ALA A O 1
ATOM 1363 N N . VAL A 1 169 ? 0.146 20.483 -2.131 1.00 80.88 169 VAL A N 1
ATOM 1364 C CA . VAL A 1 169 ? -0.872 19.972 -1.205 1.00 80.88 169 VAL A CA 1
ATOM 1365 C C . VAL A 1 169 ? -0.211 19.345 0.022 1.00 80.88 169 VAL A C 1
ATOM 1367 O O . VAL A 1 169 ? 0.851 18.726 -0.067 1.00 80.88 169 VAL A O 1
ATOM 1370 N N . HIS A 1 170 ? -0.845 19.509 1.184 1.00 84.12 170 HIS A N 1
ATOM 1371 C CA . HIS A 1 170 ? -0.464 18.828 2.419 1.00 84.12 170 HIS A CA 1
ATOM 1372 C C . HIS A 1 170 ? -1.486 17.741 2.730 1.00 84.12 170 HIS A C 1
ATOM 1374 O O . HIS A 1 170 ? -2.685 18.008 2.787 1.00 84.12 170 HIS A O 1
ATOM 1380 N N . TYR A 1 171 ? -0.997 16.528 2.955 1.00 86.06 171 TYR A N 1
ATOM 1381 C CA . TYR A 1 171 ? -1.810 15.371 3.293 1.00 86.06 171 TYR A CA 1
ATOM 1382 C C . TYR A 1 171 ? -1.597 14.992 4.750 1.00 86.06 171 TYR A C 1
ATOM 1384 O O . TYR A 1 171 ? -0.464 14.993 5.229 1.00 86.06 171 TYR A O 1
ATOM 1392 N N . ASN A 1 172 ? -2.684 14.669 5.453 1.00 90.62 172 ASN A N 1
ATOM 1393 C CA . ASN A 1 172 ? -2.575 14.073 6.777 1.00 90.62 172 ASN A CA 1
ATOM 1394 C C . ASN A 1 172 ? -2.249 12.589 6.620 1.00 90.62 172 ASN A C 1
ATOM 1396 O O . ASN A 1 172 ? -3.041 11.842 6.042 1.00 90.62 172 ASN A O 1
ATOM 1400 N N . CYS A 1 173 ? -1.072 12.198 7.095 1.00 94.19 173 CYS A N 1
ATOM 1401 C CA . CYS A 1 173 ? -0.527 10.868 6.911 1.00 94.19 173 CYS A CA 1
ATOM 1402 C C . CYS A 1 173 ? -0.218 10.206 8.249 1.00 94.19 173 CYS A C 1
ATOM 1404 O O . CYS A 1 173 ? 0.187 10.861 9.212 1.00 94.19 173 CYS A O 1
ATOM 1406 N N . PHE A 1 174 ? -0.312 8.882 8.250 1.00 96.50 174 PHE A N 1
ATOM 1407 C CA . PHE A 1 174 ? -0.126 8.054 9.429 1.00 96.50 174 PHE A CA 1
ATOM 1408 C C . PHE A 1 174 ? 1.064 7.116 9.251 1.00 96.50 174 PHE A C 1
ATOM 1410 O O . PHE A 1 174 ? 1.271 6.557 8.176 1.00 96.50 174 PHE A O 1
ATOM 1417 N N . ASP A 1 175 ? 1.856 6.943 10.299 1.00 97.31 175 ASP A N 1
ATOM 1418 C CA . ASP A 1 175 ? 2.690 5.757 10.437 1.00 97.31 175 ASP A CA 1
ATOM 1419 C C . ASP A 1 175 ? 1.931 4.803 11.374 1.00 97.31 175 ASP A C 1
ATOM 1421 O O . ASP A 1 175 ? 1.614 5.181 12.503 1.00 97.31 175 ASP A O 1
ATOM 1425 N N . LEU A 1 176 ? 1.586 3.612 10.888 1.00 97.38 176 LEU A N 1
ATOM 1426 C CA . LEU A 1 176 ? 0.743 2.630 11.574 1.00 97.38 176 LEU A CA 1
ATOM 1427 C C . LEU A 1 176 ? 1.476 1.299 11.732 1.00 97.38 176 LEU A C 1
ATOM 1429 O O . LEU A 1 176 ? 2.222 0.907 10.833 1.00 97.38 176 LEU A O 1
ATOM 1433 N N . SER A 1 177 ? 1.213 0.585 12.821 1.00 98.00 177 SER A N 1
ATOM 1434 C CA . SER A 1 177 ? 1.474 -0.851 12.915 1.00 98.00 177 SER A CA 1
ATOM 1435 C C . SER A 1 177 ? 0.156 -1.599 13.082 1.00 98.00 177 SER A C 1
ATOM 1437 O O . SER A 1 177 ? -0.777 -1.082 13.694 1.00 98.00 177 SER A O 1
ATOM 1439 N N . PHE A 1 178 ? 0.036 -2.773 12.470 1.00 97.50 178 PHE A N 1
ATOM 1440 C CA . PHE A 1 178 ? -1.191 -3.569 12.510 1.00 97.50 178 PHE A CA 1
ATOM 1441 C C . PHE A 1 178 ? -0.907 -5.039 12.205 1.00 97.50 178 PHE A C 1
ATOM 1443 O O . PHE A 1 178 ? 0.205 -5.397 11.803 1.00 97.50 178 PHE A O 1
ATOM 1450 N N . ARG A 1 179 ? -1.920 -5.893 12.373 1.00 96.94 179 ARG A N 1
ATOM 1451 C CA . ARG A 1 179 ? -1.880 -7.288 11.934 1.00 96.94 179 ARG A CA 1
ATOM 1452 C C . ARG A 1 179 ? -3.068 -7.634 11.050 1.00 96.94 179 ARG A C 1
ATOM 1454 O O . ARG A 1 179 ? -4.156 -7.117 11.276 1.00 96.94 179 ARG A O 1
ATOM 1461 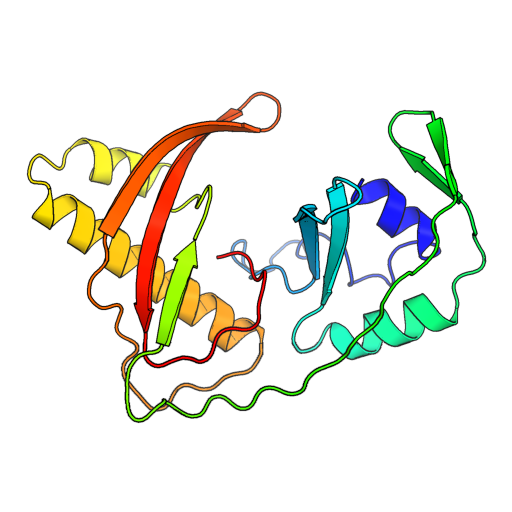N N . CYS A 1 180 ? -2.876 -8.515 10.076 1.00 94.56 180 CYS A N 1
ATOM 1462 C CA . CYS A 1 180 ? -3.969 -9.052 9.261 1.00 94.56 180 CYS A CA 1
ATOM 1463 C C . CYS A 1 180 ? -3.644 -10.480 8.788 1.00 94.56 180 CYS A C 1
ATOM 1465 O O . CYS A 1 180 ? -2.467 -10.844 8.746 1.00 94.56 180 CYS A O 1
ATOM 1467 N N . PRO A 1 181 ? -4.650 -11.299 8.441 1.00 92.88 181 PRO A N 1
ATOM 1468 C CA . PRO A 1 181 ? -4.440 -12.679 7.991 1.00 92.88 181 PRO A CA 1
ATOM 1469 C C . PRO A 1 181 ? -3.835 -12.791 6.582 1.00 92.88 181 PRO A C 1
ATOM 1471 O O . PRO A 1 181 ? -3.443 -13.882 6.180 1.00 92.88 181 PRO A O 1
ATOM 1474 N N . LEU A 1 182 ? -3.738 -11.686 5.832 1.00 91.50 182 LEU A N 1
ATOM 1475 C CA . LEU A 1 182 ? -3.159 -11.670 4.489 1.00 91.50 182 LEU A CA 1
ATOM 1476 C C . LEU A 1 182 ? -1.639 -11.542 4.531 1.00 91.50 182 LEU A C 1
ATOM 1478 O O . LEU A 1 182 ? -1.111 -10.604 5.131 1.00 91.50 182 LEU A O 1
ATOM 1482 N N . LEU A 1 183 ? -0.952 -12.424 3.804 1.00 91.12 183 LEU A N 1
ATOM 1483 C CA . LEU A 1 183 ? 0.465 -12.265 3.505 1.00 91.12 183 LEU A CA 1
ATOM 1484 C C . LEU A 1 183 ? 0.652 -11.205 2.409 1.00 91.12 183 LEU A C 1
ATOM 1486 O O . LEU A 1 183 ? 0.517 -11.476 1.219 1.00 91.12 183 LEU A O 1
ATOM 1490 N N . LEU A 1 184 ? 0.961 -9.977 2.811 1.00 91.31 184 LEU A N 1
ATOM 1491 C CA . LEU A 1 184 ? 1.195 -8.862 1.896 1.00 91.31 184 LEU A CA 1
ATOM 1492 C C . LEU A 1 184 ? 2.634 -8.875 1.348 1.00 91.31 184 LEU A C 1
ATOM 1494 O O . LEU A 1 184 ? 3.574 -9.005 2.140 1.00 91.31 184 LEU A O 1
ATOM 1498 N N . PRO A 1 185 ? 2.835 -8.668 0.030 1.00 90.00 185 PRO A N 1
ATOM 1499 C CA . PRO A 1 185 ? 4.166 -8.483 -0.536 1.00 90.00 185 PRO A CA 1
ATOM 1500 C C . PRO A 1 185 ? 4.875 -7.262 0.061 1.00 90.00 185 PRO A C 1
ATOM 1502 O O . PRO A 1 185 ? 4.249 -6.251 0.396 1.00 90.00 185 PRO A O 1
ATOM 1505 N N . GLU A 1 186 ? 6.203 -7.320 0.163 1.00 89.38 186 GLU A N 1
ATOM 1506 C CA . GLU A 1 186 ? 6.972 -6.186 0.673 1.00 89.38 186 GLU A CA 1
ATOM 1507 C C . GLU A 1 186 ? 6.814 -4.940 -0.218 1.00 89.38 186 GLU A C 1
ATOM 1509 O O . GLU A 1 186 ? 6.716 -5.026 -1.439 1.00 89.38 186 GLU A O 1
ATOM 1514 N N . TYR A 1 187 ? 6.856 -3.758 0.406 1.00 91.12 187 TYR A N 1
ATOM 1515 C CA . TYR A 1 187 ? 6.837 -2.432 -0.234 1.00 91.12 187 TYR A CA 1
ATOM 1516 C C . TYR A 1 187 ? 5.554 -2.018 -0.972 1.00 91.12 187 TYR A C 1
ATOM 1518 O O . TYR A 1 187 ? 5.540 -0.920 -1.547 1.00 91.12 187 TYR A O 1
ATOM 1526 N N . ILE A 1 188 ? 4.474 -2.805 -0.929 1.00 92.44 188 ILE A N 1
ATOM 1527 C CA . ILE A 1 188 ? 3.192 -2.363 -1.491 1.00 92.44 188 ILE A CA 1
ATOM 1528 C C . ILE A 1 188 ? 2.726 -1.054 -0.833 1.00 92.44 188 ILE A C 1
ATOM 1530 O O . ILE A 1 188 ? 2.920 -0.807 0.358 1.00 92.44 188 ILE A O 1
ATOM 1534 N N . GLY A 1 189 ? 2.143 -0.165 -1.632 1.00 91.38 189 GLY A N 1
ATOM 1535 C CA . GLY A 1 189 ? 1.359 0.961 -1.136 1.00 91.38 189 GLY A CA 1
ATOM 1536 C C . GLY A 1 189 ? -0.053 0.518 -0.789 1.00 91.38 189 GLY A C 1
ATOM 1537 O O . GLY A 1 189 ? -0.587 -0.365 -1.446 1.00 91.38 189 GLY A O 1
ATOM 1538 N N . LEU A 1 190 ? -0.656 1.160 0.201 1.00 89.25 190 LEU A N 1
ATOM 1539 C CA . LEU A 1 190 ? -2.075 1.053 0.528 1.00 89.25 190 LEU A CA 1
ATOM 1540 C C . LEU A 1 190 ? -2.655 2.461 0.640 1.00 89.25 190 LEU A C 1
ATOM 1542 O O . LEU A 1 190 ? -1.868 3.397 0.928 1.00 89.25 190 LEU A O 1
#

pLDDT: mean 83.22, std 14.22, range [34.94, 98.0]